Protein AF-A0A9E1MZ82-F1 (afdb_monomer_lite)

Secondary structure (DSSP, 8-state):
----S-SSHHHHHHHHHHHHTSTTTHHHHHHHHHHHHHSSS----HHHHHHHHHHS-HHHHHHHHSHHHHHHHHHHHHHHS-HHHHHHHHHHH-B-TTTSSB---HHHHHHHHHHHHHH-S---TT-----SS--HHHHHHHHHHS-HHHHHHHHHHIIIII--TT--HHHHHHHH--HHHHHHHHHHHTT-HHHHHHHHHHHHTTTTSSS-----HHHHHHHHHHHHHTGGG--GGGHHHHHHHHIIIIISTT-TT--TTSSS-HHHHHHHHH--HHHHHHHHHHHHHSS--HHHHHHHHT-SSS--HHHHHHHHHHHH-

pLDDT: mean 86.67, std 14.45, range [38.31, 98.5]

Foldseek 3Di:
DDDDDDPDPVVLVVVLVVLCVPPVRVLVSVLVVLVVCLVPLPVPCVVVVLCVLVVDDQVSLQVNLDDDSNVVSLVSVVVVFAPLVVQLVCLSRPQDPVVRTSHSQLLSNLLSQQLCQQQNRHDCPPDDDGPPAGNLVSNLVSLQQAALVSPVVSQVNNQVPVADVPDGPVNSCVVGDDDLSSQLVVCSPVRNSLSNLLSQQVVQQVPVDPDPGAGNLVSLVCSLVCQVVCGRNHHVVCLVVSQVSNQVPAQPDVRPQDPPVDDDGSVLSSLVVHDDDLSSQQSVCCSPVSGHDLVSQQVVQCDDDGGVVVSNVVSVVVVVD

Structure (mmCIF, N/CA/C/O backbone):
data_AF-A0A9E1MZ82-F1
#
_entry.id   AF-A0A9E1MZ82-F1
#
loop_
_atom_site.group_PDB
_atom_site.id
_atom_site.type_symbol
_atom_site.label_atom_id
_atom_site.label_alt_id
_atom_site.label_comp_id
_atom_site.label_asym_id
_atom_site.label_entity_id
_atom_site.label_seq_id
_atom_site.pdbx_PDB_ins_code
_atom_site.Cartn_x
_atom_site.Cartn_y
_atom_site.Cartn_z
_atom_site.occupancy
_atom_site.B_iso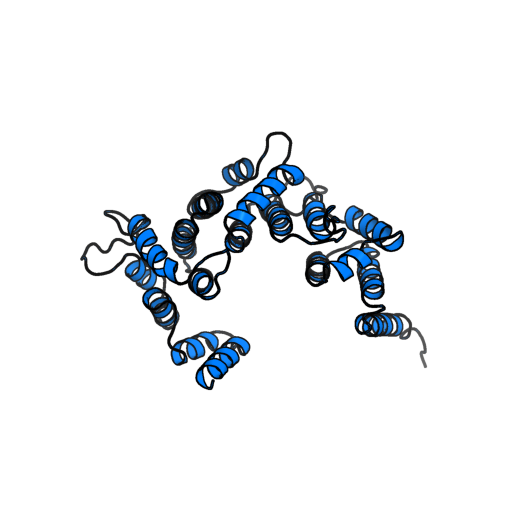_or_equiv
_atom_site.auth_seq_id
_atom_site.auth_comp_id
_atom_site.auth_asym_id
_atom_site.auth_atom_id
_atom_site.pdbx_PDB_model_num
ATOM 1 N N . MET A 1 1 ? 11.663 -22.094 53.436 1.00 40.91 1 MET A N 1
ATOM 2 C CA . MET A 1 1 ? 11.038 -22.702 52.245 1.00 40.91 1 MET A CA 1
ATOM 3 C C . MET A 1 1 ? 9.972 -21.730 51.823 1.00 40.91 1 MET A C 1
ATOM 5 O O . MET A 1 1 ? 8.896 -21.704 52.411 1.00 40.91 1 MET A O 1
ATOM 9 N N . ASP A 1 2 ? 10.396 -20.828 50.950 1.00 39.19 2 ASP A N 1
ATOM 10 C CA . ASP A 1 2 ? 9.654 -19.661 50.506 1.00 39.19 2 ASP A CA 1
ATOM 11 C C . ASP A 1 2 ? 8.451 -20.088 49.674 1.00 39.19 2 ASP A C 1
ATOM 13 O O . ASP A 1 2 ? 8.563 -20.928 48.786 1.00 39.19 2 ASP A O 1
ATOM 17 N N . ASN A 1 3 ? 7.294 -19.530 50.012 1.00 45.50 3 ASN A N 1
ATOM 18 C CA . ASN A 1 3 ? 6.029 -19.766 49.330 1.00 45.50 3 ASN A CA 1
ATOM 19 C C . ASN A 1 3 ? 5.355 -18.411 49.087 1.00 45.50 3 ASN A C 1
ATOM 21 O O . ASN A 1 3 ? 4.272 -18.134 49.600 1.00 45.50 3 ASN A O 1
ATOM 25 N N . TRP A 1 4 ? 6.076 -17.515 48.413 1.00 38.31 4 TRP A N 1
ATOM 26 C CA . TRP A 1 4 ? 5.622 -16.164 48.103 1.00 38.31 4 TRP A CA 1
ATOM 27 C C . TRP A 1 4 ? 5.657 -15.947 46.582 1.00 38.31 4 TRP A C 1
ATOM 29 O O . TRP A 1 4 ? 6.724 -15.893 45.984 1.00 38.31 4 TRP A O 1
ATOM 39 N N . ALA A 1 5 ? 4.453 -15.795 46.017 1.00 41.84 5 ALA A N 1
ATOM 40 C CA . ALA A 1 5 ? 4.130 -15.011 44.819 1.00 41.84 5 ALA A CA 1
ATOM 41 C C . ALA A 1 5 ? 4.527 -15.532 43.416 1.00 41.84 5 ALA A C 1
ATOM 43 O O . ALA A 1 5 ? 5.197 -14.825 42.674 1.00 41.84 5 ALA A O 1
ATOM 44 N N . SER A 1 6 ? 3.987 -16.682 42.985 1.00 44.25 6 SER A N 1
ATOM 45 C CA . SER A 1 6 ? 3.933 -17.048 41.549 1.00 44.25 6 SER A CA 1
ATOM 46 C C . SER A 1 6 ? 2.512 -17.254 40.986 1.00 44.25 6 SER A C 1
ATOM 48 O O . SER A 1 6 ? 2.361 -17.809 39.910 1.00 44.25 6 SER A O 1
ATOM 50 N N . THR A 1 7 ? 1.437 -16.858 41.685 1.00 50.44 7 THR A N 1
ATOM 51 C CA . THR A 1 7 ? 0.078 -17.380 41.385 1.00 50.44 7 THR A CA 1
ATOM 52 C C . THR A 1 7 ? -1.011 -16.377 40.974 1.00 50.44 7 THR A C 1
ATOM 54 O O . THR A 1 7 ? -2.160 -16.794 40.832 1.00 50.44 7 THR A O 1
ATOM 57 N N . SER A 1 8 ? -0.724 -15.091 40.739 1.00 56.03 8 SER A N 1
ATOM 58 C CA . SER A 1 8 ? -1.759 -14.133 40.274 1.00 56.03 8 SER A CA 1
ATOM 59 C C . SER A 1 8 ? -1.641 -13.717 38.808 1.00 56.03 8 SER A C 1
ATOM 61 O O . SER A 1 8 ? -2.660 -13.454 38.182 1.00 56.03 8 SER A O 1
ATOM 63 N N . TRP A 1 9 ? -0.423 -13.664 38.269 1.00 50.69 9 TRP A N 1
ATOM 64 C CA . TRP A 1 9 ? -0.164 -13.215 36.898 1.00 50.69 9 TRP A CA 1
ATOM 65 C C . TRP A 1 9 ? -0.329 -14.366 35.904 1.00 50.69 9 TRP A C 1
ATOM 67 O O . TRP A 1 9 ? -1.223 -14.331 35.067 1.00 50.69 9 TRP A O 1
ATOM 77 N N . GLU A 1 10 ? 0.368 -15.483 36.141 1.00 58.88 10 GLU A N 1
ATOM 78 C CA . GLU A 1 10 ? 0.251 -16.698 35.318 1.00 58.88 10 GLU A CA 1
ATOM 79 C C . GLU A 1 10 ? -1.182 -17.259 35.259 1.00 58.88 10 GLU A C 1
ATOM 81 O O . GLU A 1 10 ? -1.580 -17.869 34.269 1.00 58.88 10 GLU A O 1
ATOM 86 N N . SER A 1 11 ? -1.985 -17.059 36.313 1.00 72.19 11 SER A N 1
ATOM 87 C CA . SER A 1 11 ? -3.374 -17.530 36.353 1.00 72.19 11 SER A CA 1
ATOM 88 C C . SER A 1 11 ? -4.337 -16.627 35.580 1.00 72.19 11 SER A C 1
ATOM 90 O O . SER A 1 11 ? -5.300 -17.142 35.009 1.00 72.19 11 SER A O 1
ATOM 92 N N . ARG A 1 12 ? -4.072 -15.315 35.523 1.00 73.31 12 ARG A N 1
ATOM 93 C CA . ARG A 1 12 ? -4.871 -14.346 34.763 1.00 73.31 12 ARG A CA 1
ATOM 94 C C . ARG A 1 12 ? -4.540 -14.406 33.273 1.00 73.31 12 ARG A C 1
ATOM 96 O O . ARG A 1 12 ? -5.467 -14.528 32.480 1.00 73.31 12 ARG A O 1
ATOM 103 N N . ASP A 1 13 ? -3.262 -14.454 32.904 1.00 74.25 13 ASP A N 1
ATOM 104 C CA . ASP A 1 13 ? -2.832 -14.550 31.500 1.00 74.25 13 ASP A CA 1
ATOM 105 C C . ASP A 1 13 ? -3.304 -15.856 30.856 1.00 74.25 13 ASP A C 1
ATOM 107 O O . ASP A 1 13 ? -3.822 -15.868 29.741 1.00 74.25 13 ASP A O 1
ATOM 111 N N . LEU A 1 14 ? -3.227 -16.969 31.595 1.00 78.00 14 LEU A N 1
ATOM 112 C CA . LEU A 1 14 ? -3.755 -18.252 31.135 1.00 78.00 14 LEU A CA 1
ATOM 113 C C . LEU A 1 14 ? -5.281 -18.225 30.971 1.00 78.00 14 LEU A C 1
ATOM 115 O O . LEU A 1 14 ? -5.820 -18.938 30.123 1.00 78.00 14 LEU A O 1
ATOM 119 N N . GLN A 1 15 ? -5.988 -17.448 31.793 1.00 81.25 15 GLN A N 1
ATOM 120 C CA . GLN A 1 15 ? -7.434 -17.297 31.673 1.00 81.25 15 GLN A CA 1
ATOM 121 C C . GLN A 1 15 ? -7.796 -16.434 30.459 1.00 81.25 15 GLN A C 1
ATOM 123 O O . GLN A 1 15 ? -8.643 -16.857 29.677 1.00 81.25 15 GLN A O 1
ATOM 128 N N . ILE A 1 16 ? -7.089 -15.321 30.238 1.00 79.19 16 ILE A N 1
ATOM 129 C CA . ILE A 1 16 ? -7.221 -14.491 29.032 1.00 79.19 16 ILE A CA 1
ATOM 130 C C . ILE A 1 16 ? -6.946 -15.337 27.787 1.00 79.19 16 ILE A C 1
ATOM 132 O O . ILE A 1 16 ? -7.785 -15.393 26.897 1.00 79.19 16 ILE A O 1
ATOM 136 N N . ALA A 1 17 ? -5.845 -16.092 27.749 1.00 77.56 17 ALA A N 1
ATOM 137 C CA . ALA A 1 17 ? -5.516 -16.964 26.621 1.00 77.56 17 ALA A CA 1
ATOM 138 C C . ALA A 1 17 ? -6.611 -18.009 26.339 1.00 77.56 17 ALA A C 1
ATOM 140 O O . ALA A 1 17 ? -6.944 -18.273 25.184 1.00 77.56 17 ALA A O 1
ATOM 141 N N . LYS A 1 18 ? -7.210 -18.597 27.383 1.00 79.94 18 LYS A N 1
ATOM 142 C CA . LYS A 1 18 ? -8.345 -19.523 27.230 1.00 79.94 18 LYS A CA 1
ATOM 143 C C . LYS A 1 18 ? -9.586 -18.832 26.687 1.00 79.94 18 LYS A C 1
ATOM 145 O O . LYS A 1 18 ? -10.262 -19.407 25.840 1.00 79.94 18 LYS A O 1
ATOM 150 N N . ASP A 1 19 ? -9.885 -17.637 27.176 1.00 86.50 19 ASP A N 1
ATOM 151 C CA . ASP A 1 19 ? -11.067 -16.889 26.765 1.00 86.50 19 ASP A CA 1
ATOM 152 C C . ASP A 1 19 ? -10.895 -16.272 25.361 1.00 86.50 19 ASP A C 1
ATOM 154 O O . ASP A 1 19 ? -11.878 -16.158 24.636 1.00 86.50 19 ASP A O 1
ATOM 158 N N . LEU A 1 20 ? -9.664 -15.996 24.910 1.00 81.69 20 LEU A N 1
ATOM 159 C CA . LEU A 1 20 ? -9.345 -15.627 23.522 1.00 81.69 20 LEU A CA 1
ATOM 160 C C . LEU A 1 20 ? -9.619 -16.763 22.525 1.00 81.69 20 LEU A C 1
ATOM 162 O O . LEU A 1 20 ? -9.991 -16.502 21.382 1.00 81.69 20 LEU A O 1
ATOM 166 N N . MET A 1 21 ? -9.462 -18.019 22.953 1.00 80.19 21 MET A N 1
ATOM 167 C CA . MET A 1 21 ? -9.781 -19.201 22.141 1.00 80.19 21 MET A CA 1
ATOM 168 C C . MET A 1 21 ? -11.279 -19.547 22.132 1.00 80.19 21 MET A C 1
ATOM 170 O O . MET A 1 21 ? -11.695 -20.420 21.371 1.00 80.19 21 MET A O 1
ATOM 174 N N . ASP A 1 22 ? -12.089 -18.903 22.976 1.00 81.38 22 ASP A N 1
ATOM 175 C CA . ASP A 1 22 ? -13.536 -19.101 23.050 1.00 81.38 22 ASP A CA 1
ATOM 176 C C . ASP A 1 22 ? -14.246 -17.973 22.280 1.00 81.38 22 ASP A C 1
ATOM 178 O O . ASP A 1 22 ? -14.282 -16.842 22.765 1.00 81.38 22 ASP A O 1
ATOM 182 N N . PRO A 1 23 ? -14.864 -18.238 21.111 1.00 77.69 23 PRO A N 1
ATOM 183 C CA . PRO A 1 23 ? -15.531 -17.201 20.320 1.00 77.69 23 PRO A CA 1
ATOM 184 C C . PRO A 1 23 ? -16.591 -16.409 21.097 1.00 77.69 23 PRO A C 1
ATOM 186 O O . PRO A 1 23 ? -16.826 -15.242 20.799 1.00 77.69 23 PRO A O 1
ATOM 189 N N . ALA A 1 24 ? -17.218 -17.015 22.113 1.00 79.56 24 ALA A N 1
ATOM 190 C CA . ALA A 1 24 ? -18.230 -16.346 22.928 1.00 79.56 24 ALA A CA 1
ATOM 191 C C . ALA A 1 24 ? -17.636 -15.348 23.934 1.00 79.56 24 ALA A C 1
ATOM 193 O O . ALA A 1 24 ? -18.360 -14.498 24.452 1.00 79.56 24 ALA A O 1
ATOM 194 N N . LYS A 1 25 ? -16.339 -15.459 24.234 1.00 84.06 25 LYS A N 1
ATOM 195 C CA . LYS A 1 25 ? -15.639 -14.620 25.214 1.00 84.06 25 LYS A CA 1
ATOM 196 C C . LYS A 1 25 ? -14.519 -13.790 24.612 1.00 84.06 25 LYS A C 1
ATOM 198 O O . LYS A 1 25 ? -14.090 -12.836 25.254 1.00 84.06 25 LYS A O 1
ATOM 203 N N . ARG A 1 26 ? -14.082 -14.116 23.393 1.00 82.31 26 ARG A N 1
ATOM 204 C CA . ARG A 1 26 ? -12.942 -13.507 22.705 1.00 82.31 26 ARG A CA 1
ATOM 205 C C . ARG A 1 26 ? -12.969 -11.985 22.758 1.00 82.31 26 ARG A C 1
ATOM 207 O O . ARG A 1 26 ? -11.975 -11.383 23.130 1.00 82.31 26 ARG A O 1
ATOM 214 N N . THR A 1 27 ? -14.104 -11.358 22.460 1.00 83.25 27 THR A N 1
ATOM 215 C CA . THR A 1 27 ? -14.231 -9.889 22.458 1.00 83.25 27 THR A CA 1
ATOM 216 C C . THR A 1 27 ? -14.122 -9.270 23.851 1.00 83.25 27 THR A C 1
ATOM 218 O O . THR A 1 27 ? -13.573 -8.183 23.994 1.00 83.25 27 THR A O 1
ATOM 221 N N . THR A 1 28 ? -14.596 -9.961 24.892 1.00 83.69 28 THR A N 1
ATOM 222 C CA . THR A 1 28 ? -14.424 -9.518 26.287 1.00 83.69 28 THR A CA 1
ATOM 223 C C . THR A 1 28 ? -12.989 -9.743 26.755 1.00 83.69 28 THR A C 1
ATOM 225 O O . THR A 1 28 ? -12.409 -8.856 27.361 1.00 83.69 28 THR A O 1
ATOM 228 N N . ALA A 1 29 ? -12.381 -10.878 26.406 1.00 83.19 29 ALA A N 1
ATOM 229 C CA . ALA A 1 29 ? -10.986 -11.168 26.727 1.00 83.19 29 ALA A CA 1
ATOM 230 C C . ALA A 1 29 ? -10.015 -10.197 26.039 1.00 83.19 29 ALA A C 1
ATOM 232 O O . ALA A 1 29 ? -9.055 -9.762 26.663 1.00 83.19 29 ALA A O 1
ATOM 233 N N . LEU A 1 30 ? -10.282 -9.820 24.782 1.00 83.31 30 LEU A N 1
ATOM 234 C CA . LEU A 1 30 ? -9.527 -8.789 24.065 1.00 83.31 30 LEU A CA 1
ATOM 235 C C . LEU A 1 30 ? -9.686 -7.418 24.718 1.00 83.31 30 LEU A C 1
ATOM 237 O O . LEU A 1 30 ? -8.696 -6.716 24.881 1.00 83.31 30 LEU A O 1
ATOM 241 N N . ARG A 1 31 ? -10.904 -7.055 25.138 1.00 83.31 31 ARG A N 1
ATOM 242 C CA . ARG A 1 31 ? -11.142 -5.819 25.893 1.00 83.31 31 ARG A CA 1
ATOM 243 C C . ARG A 1 31 ? -10.340 -5.807 27.192 1.00 83.31 31 ARG A C 1
ATOM 245 O O . ARG A 1 31 ? -9.610 -4.858 27.430 1.00 83.31 31 ARG A O 1
ATOM 252 N N . ASP A 1 32 ? -10.424 -6.870 27.988 1.00 79.50 32 ASP A N 1
ATOM 253 C CA . ASP A 1 32 ? -9.687 -6.988 29.251 1.00 79.50 32 ASP A CA 1
ATOM 254 C C . ASP A 1 32 ? -8.165 -6.957 29.028 1.00 79.50 32 ASP A C 1
ATOM 256 O O . ASP A 1 32 ? -7.425 -6.408 29.845 1.00 79.50 32 ASP A O 1
ATOM 260 N N . TYR A 1 33 ? -7.700 -7.547 27.923 1.00 79.69 33 TYR A N 1
ATOM 261 C CA . TYR A 1 33 ? -6.299 -7.538 27.518 1.00 79.69 33 TYR A CA 1
ATOM 262 C C . TYR A 1 33 ? -5.834 -6.128 27.145 1.00 79.69 33 TYR A C 1
ATOM 264 O O . TYR A 1 33 ? -4.852 -5.660 27.716 1.00 79.69 33 TYR A O 1
ATOM 272 N N . LEU A 1 34 ? -6.557 -5.422 26.271 1.00 77.62 34 LEU A N 1
ATOM 273 C CA . LEU A 1 34 ? -6.249 -4.034 25.917 1.00 77.62 34 LEU A CA 1
ATOM 274 C C . LEU A 1 34 ? -6.317 -3.125 27.153 1.00 77.62 34 LEU A C 1
ATOM 276 O O . LEU A 1 34 ? -5.397 -2.354 27.398 1.00 77.62 34 LEU A O 1
ATOM 280 N N . GLU A 1 35 ? -7.336 -3.282 28.005 1.00 71.62 35 GLU A N 1
ATOM 281 C CA . GLU A 1 35 ? -7.471 -2.518 29.251 1.00 71.62 35 GLU A CA 1
ATOM 282 C C . GLU A 1 35 ? -6.272 -2.701 30.189 1.00 71.62 35 GLU A C 1
ATOM 284 O O . GLU A 1 35 ? -5.792 -1.727 30.773 1.00 71.62 35 GLU A O 1
ATOM 289 N N . MET A 1 36 ? -5.764 -3.931 30.319 1.00 71.06 36 MET A N 1
ATOM 290 C CA . MET A 1 36 ? -4.596 -4.215 31.153 1.00 71.06 36 MET A CA 1
ATOM 291 C C . MET A 1 36 ? -3.371 -3.420 30.692 1.00 71.06 36 MET A C 1
ATOM 293 O O . MET A 1 36 ? -2.667 -2.871 31.536 1.00 71.06 36 MET A O 1
ATOM 297 N N . HIS A 1 37 ? -3.183 -3.290 29.379 1.00 67.00 37 HIS A N 1
ATOM 298 C CA . HIS A 1 37 ? -2.047 -2.581 28.789 1.00 67.00 37 HIS A CA 1
ATOM 299 C C . HIS A 1 37 ? -2.262 -1.055 28.735 1.00 67.00 37 HIS A C 1
ATOM 301 O O . HIS A 1 37 ? -1.292 -0.315 28.814 1.00 67.00 37 HIS A O 1
ATOM 307 N N . THR A 1 38 ? -3.510 -0.562 28.727 1.00 61.41 38 THR A N 1
ATOM 308 C CA . THR A 1 38 ? -3.808 0.887 28.877 1.00 61.41 38 THR A CA 1
ATOM 309 C C . THR A 1 38 ? -3.642 1.403 30.311 1.00 61.41 38 THR A C 1
ATOM 311 O O . THR A 1 38 ? -3.390 2.578 30.536 1.00 61.41 38 THR A O 1
ATOM 314 N N . SER A 1 39 ? -3.774 0.544 31.329 1.00 54.94 39 SER A N 1
ATOM 315 C CA . SER A 1 39 ? -3.746 0.994 32.732 1.00 54.94 39 SER A CA 1
ATOM 316 C C . SER A 1 39 ? -2.345 1.267 33.299 1.00 54.94 39 SER A C 1
ATOM 318 O O . SER A 1 39 ? -2.228 1.832 34.390 1.00 54.94 39 SER A O 1
ATOM 320 N N . GLU A 1 40 ? -1.285 0.889 32.578 1.00 55.28 40 GLU A N 1
ATOM 321 C CA . GLU A 1 40 ? 0.108 1.013 33.019 1.00 55.28 40 GLU A CA 1
ATOM 322 C C . GLU A 1 40 ? 0.838 2.215 32.393 1.00 55.28 40 GLU A C 1
ATOM 324 O O . GLU A 1 40 ? 1.987 2.089 32.018 1.00 55.28 40 GLU A O 1
ATOM 329 N N . ALA A 1 41 ? 0.219 3.400 32.326 1.00 44.34 41 ALA A N 1
ATOM 330 C CA . ALA A 1 41 ? 0.864 4.711 32.084 1.00 44.34 41 ALA A CA 1
ATOM 331 C C . ALA A 1 41 ? 1.798 4.866 30.853 1.00 44.34 41 ALA A C 1
ATOM 333 O O . ALA A 1 41 ? 2.429 5.912 30.713 1.00 44.34 41 ALA A O 1
ATOM 334 N N . TRP A 1 42 ? 1.884 3.860 29.986 1.00 46.75 42 TRP A N 1
ATOM 335 C CA . TRP A 1 42 ? 2.778 3.770 28.839 1.00 46.75 42 TRP A CA 1
ATOM 336 C C . TRP A 1 42 ? 2.119 2.835 27.821 1.00 46.75 42 TRP A C 1
ATOM 338 O O . TRP A 1 42 ? 2.419 1.641 27.779 1.00 46.75 42 TRP A O 1
ATOM 348 N N . PHE A 1 43 ? 1.173 3.342 27.028 1.00 54.34 43 PHE A N 1
ATOM 349 C CA . PHE A 1 43 ? 0.725 2.613 25.842 1.00 54.34 43 PHE A CA 1
ATOM 350 C C . PHE A 1 43 ? 1.836 2.715 24.784 1.00 54.34 43 PHE A C 1
ATOM 352 O O . PHE A 1 43 ? 1.771 3.526 23.876 1.00 54.34 43 PHE A O 1
ATOM 359 N N . GLU A 1 44 ? 2.925 1.963 24.972 1.00 56.16 44 GLU A N 1
ATOM 360 C CA . GLU A 1 44 ? 4.116 2.005 24.102 1.00 56.16 44 GLU A CA 1
ATOM 361 C C . GLU A 1 44 ? 3.940 1.215 22.791 1.00 56.16 44 GLU A C 1
ATOM 363 O O . GLU A 1 44 ? 4.827 1.254 21.943 1.00 56.16 44 GLU A O 1
ATOM 368 N N . ASP A 1 45 ? 2.828 0.489 22.621 1.00 67.00 45 ASP A N 1
ATOM 369 C CA . ASP A 1 45 ? 2.603 -0.418 21.486 1.00 67.00 45 ASP A CA 1
ATOM 370 C C . ASP A 1 45 ? 1.231 -0.173 20.832 1.00 67.00 45 ASP A C 1
ATOM 372 O O . ASP A 1 45 ? 0.268 -0.930 20.984 1.00 67.00 45 ASP A O 1
ATOM 376 N N . GLU A 1 46 ? 1.134 0.950 20.125 1.00 77.25 46 GLU A N 1
ATOM 377 C CA . GLU A 1 46 ? -0.019 1.313 19.295 1.00 77.25 46 GLU A CA 1
ATOM 378 C C . GLU A 1 46 ? -0.229 0.343 18.129 1.00 77.25 46 GLU A C 1
ATOM 380 O O . GLU A 1 46 ? -1.370 0.078 17.744 1.00 77.25 46 GLU A O 1
ATOM 385 N N . ASP A 1 47 ? 0.844 -0.265 17.627 1.00 79.88 47 ASP A N 1
ATOM 386 C CA . ASP A 1 47 ? 0.778 -1.276 16.574 1.00 79.88 47 ASP A CA 1
ATOM 387 C C . ASP A 1 47 ? -0.066 -2.476 17.018 1.00 79.88 47 ASP A C 1
ATOM 389 O O . ASP A 1 47 ? -0.956 -2.914 16.285 1.00 79.88 47 ASP A O 1
ATOM 393 N N . LEU A 1 48 ? 0.102 -2.946 18.260 1.00 81.38 48 LEU A N 1
ATOM 394 C CA . LEU A 1 48 ? -0.737 -4.003 18.827 1.00 81.38 48 LEU A CA 1
ATOM 395 C C . LEU A 1 48 ? -2.225 -3.622 18.861 1.00 81.38 48 LEU A C 1
ATOM 397 O O . LEU A 1 48 ? -3.086 -4.475 18.600 1.00 81.38 48 LEU A O 1
ATOM 401 N N . LEU A 1 49 ? -2.555 -2.363 19.168 1.00 86.31 49 LEU A N 1
ATOM 402 C CA . LEU A 1 49 ? -3.935 -1.873 19.120 1.00 86.31 49 LEU A CA 1
ATOM 403 C C . LEU A 1 49 ? -4.466 -1.911 17.687 1.00 86.31 49 LEU A C 1
ATOM 405 O O . LEU A 1 49 ? -5.531 -2.488 17.443 1.00 86.31 49 LEU A O 1
ATOM 409 N N . TRP A 1 50 ? -3.729 -1.332 16.740 1.00 88.88 50 TRP A N 1
ATOM 410 C CA . TRP A 1 50 ? -4.131 -1.261 15.339 1.00 88.88 50 TRP A CA 1
ATOM 411 C C . TRP A 1 50 ? -4.295 -2.643 14.721 1.00 88.88 50 TRP A C 1
ATOM 413 O O . TRP A 1 50 ? -5.298 -2.888 14.046 1.00 88.88 50 TRP A O 1
ATOM 423 N N . ASP A 1 51 ? -3.368 -3.559 14.975 1.00 87.25 51 ASP A N 1
ATOM 424 C CA . ASP A 1 51 ? -3.414 -4.932 14.479 1.00 87.25 51 ASP A CA 1
ATOM 425 C C . ASP A 1 51 ? -4.576 -5.707 15.094 1.00 87.25 51 ASP A C 1
ATOM 427 O O . ASP A 1 51 ? -5.324 -6.396 14.388 1.00 87.25 51 ASP A O 1
ATOM 431 N N . THR A 1 52 ? -4.805 -5.539 16.399 1.00 88.12 52 THR A N 1
ATOM 432 C CA . THR A 1 52 ? -5.947 -6.159 17.073 1.00 88.12 52 THR A CA 1
ATOM 433 C C . THR A 1 52 ? -7.249 -5.686 16.439 1.00 88.12 52 THR A C 1
ATOM 435 O O . THR A 1 52 ? -8.048 -6.513 16.003 1.00 88.12 52 THR A O 1
ATOM 438 N N . LEU A 1 53 ? -7.454 -4.374 16.313 1.00 91.31 53 LEU A N 1
ATOM 439 C CA . LEU A 1 53 ? -8.674 -3.808 15.740 1.00 91.31 53 LEU A CA 1
ATOM 440 C C . LEU A 1 53 ? -8.866 -4.200 14.267 1.00 91.31 53 LEU A C 1
ATOM 442 O O . LEU A 1 53 ? -9.979 -4.566 13.877 1.00 91.31 53 LEU A O 1
ATOM 446 N N . GLN A 1 54 ? -7.814 -4.160 13.446 1.00 91.56 54 GLN A N 1
ATOM 447 C CA . GLN A 1 54 ? -7.882 -4.513 12.022 1.00 91.56 54 GLN A CA 1
ATOM 448 C C . GLN A 1 54 ? -8.134 -6.009 11.798 1.00 91.56 54 GLN A C 1
ATOM 450 O O . GLN A 1 54 ? -8.832 -6.362 10.850 1.00 91.56 54 GLN A O 1
ATOM 455 N N . SER A 1 55 ? -7.632 -6.883 12.678 1.00 89.75 55 SER A N 1
ATOM 456 C CA . SER A 1 55 ? -7.813 -8.339 12.557 1.00 89.75 55 SER A CA 1
ATOM 457 C C . SER A 1 55 ? -9.225 -8.834 12.897 1.00 89.75 55 SER A C 1
ATOM 459 O O . SER A 1 55 ? -9.585 -9.963 12.549 1.00 89.75 55 SER A O 1
ATOM 461 N N . LEU A 1 56 ? -10.032 -8.020 13.584 1.00 91.50 56 LEU A N 1
ATOM 462 C CA . LEU A 1 56 ? -11.403 -8.372 13.949 1.00 91.50 56 LEU A CA 1
ATOM 463 C C . LEU A 1 56 ? -12.359 -8.226 12.767 1.00 91.50 56 LEU A C 1
ATOM 465 O O . LEU A 1 56 ? -12.278 -7.276 11.986 1.00 91.50 56 LEU A O 1
ATOM 469 N N . SER A 1 57 ? -13.331 -9.137 12.693 1.00 93.50 57 SER A N 1
ATOM 470 C CA . SER A 1 57 ? -14.499 -8.944 11.829 1.00 93.50 57 SER A CA 1
ATOM 471 C C . SER A 1 57 ? -15.282 -7.684 12.236 1.00 93.50 57 SER A C 1
ATOM 473 O O . SER A 1 57 ? -15.221 -7.283 13.405 1.00 93.50 57 SER A O 1
ATOM 475 N N . PRO A 1 58 ? -16.058 -7.066 11.323 1.00 95.75 58 PRO A N 1
ATOM 476 C CA . PRO A 1 58 ? -16.906 -5.926 11.669 1.00 95.75 58 PRO A CA 1
ATOM 477 C C . PRO A 1 58 ? -17.819 -6.205 12.868 1.00 95.75 58 PRO A C 1
ATOM 479 O O . PRO A 1 58 ? -17.980 -5.348 13.734 1.00 95.75 58 PRO A O 1
ATOM 482 N N . GLU A 1 59 ? -18.371 -7.414 12.985 1.00 94.06 59 GLU A N 1
ATOM 483 C CA . GLU A 1 59 ? -19.230 -7.819 14.099 1.00 94.06 59 GLU A CA 1
ATOM 484 C C . GLU A 1 59 ? -18.465 -7.911 15.422 1.00 94.06 59 GLU A C 1
ATOM 486 O O . GLU A 1 59 ? -18.920 -7.377 16.436 1.00 94.06 59 GLU A O 1
ATOM 491 N N . GLU A 1 60 ? -17.300 -8.565 15.427 1.00 92.88 60 GLU A N 1
ATOM 492 C CA . GLU A 1 60 ? -16.466 -8.674 16.628 1.00 92.88 60 GLU A CA 1
ATOM 493 C C . GLU A 1 60 ? -15.971 -7.301 17.081 1.00 92.88 60 GLU A C 1
ATOM 495 O O . GLU A 1 60 ? -16.039 -6.987 18.272 1.00 92.88 60 GLU A O 1
ATOM 500 N N . ARG A 1 61 ? -15.534 -6.462 16.135 1.00 94.75 61 ARG A N 1
ATOM 501 C CA . ARG A 1 61 ? -15.094 -5.095 16.409 1.00 94.75 61 ARG A CA 1
ATOM 502 C C . ARG A 1 61 ? -16.226 -4.264 16.996 1.00 94.75 61 ARG A C 1
ATOM 504 O O . ARG A 1 61 ? -16.046 -3.664 18.052 1.00 94.75 61 ARG A O 1
ATOM 511 N N . THR A 1 62 ? -17.410 -4.309 16.381 1.00 95.50 62 THR A N 1
ATOM 512 C CA . THR A 1 62 ? -18.618 -3.625 16.874 1.00 95.50 62 THR A CA 1
ATOM 513 C C . THR A 1 62 ? -18.961 -4.071 18.291 1.00 95.50 62 THR A C 1
ATOM 515 O O . THR A 1 62 ? -19.176 -3.238 19.170 1.00 95.50 62 THR A O 1
ATOM 518 N N . ALA A 1 63 ? -18.975 -5.380 18.553 1.00 92.69 63 ALA A N 1
ATOM 519 C CA . ALA A 1 63 ? -19.263 -5.921 19.879 1.00 92.69 63 ALA A CA 1
ATOM 520 C C . ALA A 1 63 ? -18.222 -5.490 20.925 1.00 92.69 63 ALA A C 1
ATOM 522 O O . ALA A 1 63 ? -18.568 -5.215 22.076 1.00 92.69 63 ALA A O 1
ATOM 523 N N . MET A 1 64 ? -16.952 -5.409 20.529 1.00 89.62 64 MET A N 1
ATOM 524 C CA . MET A 1 64 ? -15.856 -5.012 21.405 1.00 89.62 64 MET A CA 1
ATOM 525 C C . MET A 1 64 ? -15.918 -3.525 21.786 1.00 89.62 64 MET A C 1
ATOM 527 O O . MET A 1 64 ? -15.620 -3.206 22.938 1.00 89.62 64 MET A O 1
ATOM 531 N N . ILE A 1 65 ? -16.377 -2.638 20.902 1.00 91.75 65 ILE A N 1
ATOM 532 C CA . ILE A 1 65 ? -16.492 -1.197 21.195 1.00 91.75 65 ILE A CA 1
ATOM 533 C C . ILE A 1 65 ? -17.855 -0.766 21.753 1.00 91.75 65 ILE A C 1
ATOM 535 O O . ILE A 1 65 ? -17.976 0.321 22.307 1.00 91.75 65 ILE A O 1
ATOM 539 N N . SER A 1 66 ? -18.885 -1.603 21.622 1.00 91.19 66 SER A N 1
ATOM 540 C CA . SER A 1 66 ? -20.250 -1.239 22.008 1.00 91.19 66 SER A CA 1
ATOM 541 C C . SER A 1 66 ? -20.531 -1.407 23.503 1.00 91.19 66 SER A C 1
ATOM 543 O O . SER A 1 66 ? -20.004 -2.298 24.184 1.00 91.19 66 SER A O 1
ATOM 545 N N . GLY A 1 67 ? -21.475 -0.598 23.988 1.00 90.12 67 GLY A N 1
ATOM 546 C CA . GLY A 1 67 ? -21.995 -0.642 25.350 1.00 90.12 67 GLY A CA 1
ATOM 547 C C . GLY A 1 67 ? -21.029 -0.066 26.391 1.00 90.12 67 GLY A C 1
ATOM 548 O O . GLY A 1 67 ? -19.896 0.281 26.067 1.00 90.12 67 GLY A O 1
ATOM 549 N N . PRO A 1 68 ? -21.434 -0.016 27.675 1.00 88.69 68 PRO A N 1
ATOM 550 C CA . PRO A 1 68 ? -20.717 0.763 28.688 1.00 88.69 68 PRO A CA 1
ATOM 551 C C . PRO A 1 68 ? -19.246 0.371 28.878 1.00 88.69 68 PRO A C 1
ATOM 553 O O . PRO A 1 68 ? -18.416 1.219 29.180 1.00 88.69 68 PRO A O 1
ATOM 556 N N . GLY A 1 69 ? -18.918 -0.915 28.715 1.00 84.94 69 GLY A N 1
ATOM 557 C CA . GLY A 1 69 ? -17.538 -1.393 28.816 1.00 84.94 69 GLY A CA 1
ATOM 558 C C . GLY A 1 69 ? -16.677 -0.998 27.615 1.00 84.94 69 GLY A C 1
ATOM 559 O O . GLY A 1 69 ? -15.547 -0.567 27.802 1.00 84.94 69 GLY A O 1
ATOM 560 N N . GLY A 1 70 ? -17.212 -1.106 26.394 1.00 87.75 70 GLY A N 1
ATOM 561 C CA . GLY A 1 70 ? -16.495 -0.704 25.181 1.00 87.75 70 GLY A CA 1
ATOM 562 C C . GLY A 1 70 ? -16.314 0.812 25.100 1.00 87.75 70 GLY A C 1
ATOM 563 O O . GLY A 1 70 ? -15.215 1.279 24.825 1.00 87.75 70 GLY A O 1
ATOM 564 N N . GLU A 1 71 ? -17.348 1.576 25.461 1.00 90.31 71 GLU A N 1
ATOM 565 C CA . GLU A 1 71 ? -17.291 3.040 25.556 1.00 90.31 71 GLU A CA 1
ATOM 566 C C . GLU A 1 71 ? -16.249 3.504 26.584 1.00 90.31 71 GLU A C 1
ATOM 568 O O . GLU A 1 71 ? -15.466 4.410 26.307 1.00 90.31 71 GLU A O 1
ATOM 573 N N . ALA A 1 72 ? -16.191 2.858 27.756 1.00 87.25 72 ALA A N 1
ATOM 574 C CA . ALA A 1 72 ? -15.189 3.169 28.774 1.00 87.25 72 ALA A CA 1
ATOM 575 C C . ALA A 1 72 ? -13.762 2.795 28.338 1.00 87.25 72 ALA A C 1
ATOM 577 O O . ALA A 1 72 ? -12.827 3.530 28.653 1.00 87.25 72 ALA A O 1
ATOM 578 N N . MET A 1 73 ? -13.589 1.677 27.623 1.00 87.69 73 MET A N 1
ATOM 579 C CA . MET A 1 73 ? -12.301 1.289 27.040 1.00 87.69 73 MET A CA 1
ATOM 580 C C . MET A 1 73 ? -11.843 2.320 26.002 1.00 87.69 73 MET A C 1
ATOM 582 O O . MET A 1 73 ? -10.732 2.826 26.112 1.00 87.69 73 MET A O 1
ATOM 586 N N . LEU A 1 74 ? -12.700 2.677 25.038 1.00 89.38 74 LEU A N 1
ATOM 587 C CA . LEU A 1 74 ? -12.372 3.680 24.019 1.00 89.38 74 LEU A CA 1
ATOM 588 C C . LEU A 1 74 ? -12.078 5.050 24.630 1.00 89.38 74 LEU A C 1
ATOM 590 O O . LEU A 1 74 ? -11.182 5.736 24.155 1.00 89.38 74 LEU A O 1
ATOM 594 N N . GLY A 1 75 ? -12.807 5.442 25.679 1.00 89.69 75 GLY A N 1
ATOM 595 C CA . GLY A 1 75 ? -12.544 6.682 26.405 1.00 89.69 75 GLY A CA 1
ATOM 596 C C . GLY A 1 75 ? -11.122 6.738 26.964 1.00 89.69 75 GLY A C 1
ATOM 597 O O . GLY A 1 75 ? -10.447 7.736 26.760 1.00 89.69 75 GLY A O 1
ATOM 598 N N . ARG A 1 76 ? -10.650 5.650 27.588 1.00 85.69 76 ARG A N 1
ATOM 599 C CA . ARG A 1 76 ? -9.271 5.555 28.099 1.00 85.69 76 ARG A CA 1
ATOM 600 C C . ARG A 1 76 ? -8.235 5.557 26.983 1.00 85.69 76 ARG A C 1
ATOM 602 O O . ARG A 1 76 ? -7.302 6.337 27.046 1.00 85.69 76 ARG A O 1
ATOM 609 N N . ILE A 1 77 ? -8.438 4.749 25.940 1.00 86.56 77 ILE A N 1
ATOM 610 C CA . ILE A 1 77 ? -7.523 4.719 24.788 1.00 86.56 77 ILE A CA 1
ATOM 611 C C . ILE A 1 77 ? -7.367 6.133 24.204 1.00 86.56 77 ILE A C 1
ATOM 613 O O . ILE A 1 77 ? -6.256 6.584 23.978 1.00 86.56 77 ILE A O 1
ATOM 617 N N . ARG A 1 78 ? -8.462 6.882 24.031 1.00 88.81 78 ARG A N 1
ATOM 618 C CA . ARG A 1 78 ? -8.409 8.269 23.530 1.00 88.81 78 ARG A CA 1
ATOM 619 C C . ARG A 1 78 ? -7.699 9.254 24.456 1.00 88.81 78 ARG A C 1
ATOM 621 O O . ARG A 1 78 ? -7.272 10.293 23.973 1.00 88.81 78 ARG A O 1
ATOM 628 N N . GLU A 1 79 ? -7.654 8.995 25.762 1.00 86.19 79 GLU A N 1
ATOM 629 C CA . GLU A 1 79 ? -6.914 9.841 26.708 1.00 86.19 79 GLU A CA 1
ATOM 630 C C . GLU A 1 79 ? -5.396 9.673 26.548 1.00 86.19 79 GLU A C 1
ATOM 632 O O . GLU A 1 79 ? -4.665 10.617 26.849 1.00 86.19 79 GLU A O 1
ATOM 637 N N . ASP A 1 80 ? -4.954 8.517 26.042 1.00 81.62 80 ASP A N 1
ATOM 638 C CA . ASP A 1 80 ? -3.541 8.169 25.871 1.00 81.62 80 ASP A CA 1
ATOM 639 C C . ASP A 1 80 ? -3.021 8.404 24.438 1.00 81.62 80 ASP A C 1
ATOM 641 O O . ASP A 1 80 ? -1.816 8.550 24.257 1.00 81.62 80 ASP A O 1
ATOM 645 N N . LEU A 1 81 ? -3.903 8.468 23.432 1.00 84.44 81 LEU A N 1
ATOM 646 C CA . LEU A 1 81 ? -3.532 8.694 22.029 1.00 84.44 81 LEU A CA 1
ATOM 647 C C . LEU A 1 81 ? -3.336 10.178 21.680 1.00 84.44 81 LEU A C 1
ATOM 649 O O . LEU A 1 81 ? -4.091 11.059 22.107 1.00 84.44 81 LEU A O 1
ATOM 653 N N . GLY A 1 82 ? -2.376 10.438 20.795 1.00 84.25 82 GLY A N 1
ATOM 654 C CA . GLY A 1 82 ? -2.191 11.710 20.114 1.00 84.25 82 GLY A CA 1
ATOM 655 C C . GLY A 1 82 ? -3.354 12.055 19.177 1.00 84.25 82 GLY A C 1
ATOM 656 O O . GLY A 1 82 ? -4.151 11.214 18.755 1.00 84.25 82 GLY A O 1
ATOM 657 N N . ALA A 1 83 ? -3.469 13.338 18.822 1.00 85.94 83 ALA A N 1
ATOM 658 C CA . ALA A 1 83 ? -4.619 13.827 18.057 1.00 85.94 83 ALA A CA 1
ATOM 659 C C . ALA A 1 83 ? -4.784 13.139 16.687 1.00 85.94 83 ALA A C 1
ATOM 661 O O . ALA A 1 83 ? -5.912 12.943 16.243 1.00 85.94 83 ALA A O 1
ATOM 662 N N . ASN A 1 84 ? -3.684 12.761 16.028 1.00 88.12 84 ASN A N 1
ATOM 663 C CA . ASN A 1 84 ? -3.738 12.119 14.713 1.00 88.12 84 ASN A CA 1
ATOM 664 C C . ASN A 1 84 ? -3.992 10.605 14.823 1.00 88.12 84 ASN A C 1
ATOM 666 O O . ASN A 1 84 ? -4.616 10.025 13.939 1.00 88.12 84 ASN A O 1
ATOM 670 N N . GLU A 1 85 ? -3.567 9.964 15.913 1.00 90.12 85 GLU A N 1
ATOM 671 C CA . GLU A 1 85 ? -3.875 8.555 16.203 1.00 90.12 85 GLU A CA 1
ATOM 672 C C . GLU A 1 85 ? -5.348 8.344 16.545 1.00 90.12 85 GLU A C 1
ATOM 674 O O . GLU A 1 85 ? -5.930 7.309 16.215 1.00 90.12 85 GLU A O 1
ATOM 679 N N . ILE A 1 86 ? -5.989 9.344 17.156 1.00 92.06 86 ILE A N 1
ATOM 680 C CA . ILE A 1 86 ? -7.436 9.323 17.376 1.00 92.06 86 ILE A CA 1
ATOM 681 C C . ILE A 1 86 ? -8.186 9.170 16.044 1.00 92.06 86 ILE A C 1
ATOM 683 O O . ILE A 1 86 ? -9.168 8.433 15.996 1.00 92.06 86 ILE A O 1
ATOM 687 N N . GLU A 1 87 ? -7.704 9.765 14.949 1.00 94.38 87 GLU A N 1
ATOM 688 C CA . GLU A 1 87 ? -8.311 9.586 13.621 1.00 94.38 87 GLU A CA 1
ATOM 689 C C . GLU A 1 87 ? -8.196 8.139 13.115 1.00 94.38 87 GLU A C 1
ATOM 691 O O . GLU A 1 87 ? -9.110 7.635 12.460 1.00 94.38 87 GLU A O 1
ATOM 696 N N . MET A 1 88 ? -7.103 7.440 13.442 1.00 94.38 88 MET A N 1
ATOM 697 C CA . MET A 1 88 ? -6.934 6.014 13.139 1.00 94.38 88 MET A CA 1
ATOM 698 C C . MET A 1 88 ? -7.880 5.158 13.985 1.00 94.38 88 MET A C 1
ATOM 700 O O . MET A 1 88 ? -8.560 4.273 13.457 1.00 94.38 88 MET A O 1
ATOM 704 N N . LEU A 1 89 ? -7.999 5.457 15.282 1.00 94.69 89 LEU A N 1
ATOM 705 C CA . LEU A 1 89 ? -8.977 4.809 16.152 1.00 94.69 89 LEU A CA 1
ATOM 706 C C . LEU A 1 89 ? -10.407 5.017 15.633 1.00 94.69 89 LEU A C 1
ATOM 708 O O . LEU A 1 89 ? -11.194 4.069 15.605 1.00 94.69 89 LEU A O 1
ATOM 712 N N . ASP A 1 90 ? -10.742 6.224 15.184 1.00 95.38 90 ASP A N 1
ATOM 713 C CA . ASP A 1 90 ? -12.052 6.577 14.635 1.00 95.38 90 ASP A CA 1
ATOM 714 C C . ASP A 1 90 ? -12.338 5.839 13.334 1.00 95.38 90 ASP A C 1
ATOM 716 O O . ASP A 1 90 ? -13.394 5.216 13.207 1.00 95.38 90 ASP A O 1
ATOM 720 N N . ALA A 1 91 ? -11.380 5.816 12.406 1.00 96.19 91 ALA A N 1
ATOM 721 C CA . ALA A 1 91 ? -11.498 5.063 11.163 1.00 96.19 91 ALA A CA 1
ATOM 722 C C . ALA A 1 91 ? -11.752 3.568 11.418 1.00 96.19 91 ALA A C 1
ATOM 724 O O . ALA A 1 91 ? -12.479 2.918 10.668 1.00 96.19 91 ALA A O 1
ATOM 725 N N . LEU A 1 92 ? -11.186 3.009 12.492 1.00 96.19 92 LEU A N 1
ATOM 726 C CA . LEU A 1 92 ? -11.384 1.610 12.866 1.00 96.19 92 LEU A CA 1
ATOM 727 C C . LEU A 1 92 ? -12.707 1.371 13.601 1.00 96.19 92 LEU A C 1
ATOM 729 O O . LEU A 1 92 ? -13.320 0.318 13.420 1.00 96.19 92 LEU A O 1
ATOM 733 N N . THR A 1 93 ? -13.146 2.305 14.443 1.00 95.38 93 THR A N 1
ATOM 734 C CA . THR A 1 93 ? -14.197 2.053 15.442 1.00 95.38 93 THR A CA 1
ATOM 735 C C . THR A 1 93 ? -15.514 2.778 15.183 1.00 95.38 93 THR A C 1
ATOM 737 O O . THR A 1 93 ? -16.523 2.414 15.782 1.00 95.38 93 THR A O 1
ATOM 740 N N . ASN A 1 94 ? -15.579 3.740 14.266 1.00 94.06 94 ASN A N 1
ATOM 741 C CA . ASN A 1 94 ? -16.843 4.398 13.957 1.00 94.06 94 ASN A CA 1
ATOM 742 C C . ASN A 1 94 ? -17.863 3.412 13.374 1.00 94.06 94 ASN A C 1
ATOM 744 O O . ASN A 1 94 ? -17.584 2.653 12.443 1.00 94.06 94 ASN A O 1
ATOM 748 N N . ILE A 1 95 ? -19.067 3.433 13.949 1.00 94.44 95 ILE A N 1
ATOM 749 C CA . ILE A 1 95 ? -20.185 2.609 13.498 1.00 94.44 95 ILE A CA 1
ATOM 750 C C . ILE A 1 95 ? -20.786 3.270 12.263 1.00 94.44 95 ILE A C 1
ATOM 752 O O . ILE A 1 95 ? -21.339 4.367 12.332 1.00 94.44 95 ILE A O 1
ATOM 756 N N . ASP A 1 96 ? -20.688 2.579 11.136 1.00 93.50 96 ASP A N 1
ATOM 757 C CA . ASP A 1 96 ? -21.297 2.999 9.885 1.00 93.50 96 ASP A CA 1
ATOM 758 C C . ASP A 1 96 ? -22.829 2.984 10.014 1.00 93.50 96 ASP A C 1
ATOM 760 O O . ASP A 1 96 ? -23.421 1.983 10.419 1.00 93.50 96 ASP A O 1
ATOM 764 N N . GLU A 1 97 ? -23.479 4.103 9.683 1.00 92.25 97 GLU A N 1
ATOM 765 C CA . GLU A 1 97 ? -24.921 4.286 9.906 1.00 92.25 97 GLU A CA 1
ATOM 766 C C . GLU A 1 97 ? -25.791 3.311 9.097 1.00 92.25 97 GLU A C 1
ATOM 768 O O . GLU A 1 97 ? -26.882 2.947 9.537 1.00 92.25 97 GLU A O 1
ATOM 773 N N . GLU A 1 98 ? -25.329 2.895 7.914 1.00 93.19 98 GLU A N 1
ATOM 774 C CA . GLU A 1 98 ? -26.087 2.022 7.016 1.00 93.19 98 GLU A CA 1
ATOM 775 C C . GLU A 1 98 ? -26.055 0.566 7.492 1.00 93.19 98 GLU A C 1
ATOM 777 O O . GLU A 1 98 ? -27.090 -0.101 7.550 1.00 93.19 98 GLU A O 1
ATOM 782 N N . SER A 1 99 ? -24.869 0.075 7.848 1.00 94.88 99 SER A N 1
ATOM 783 C CA . SER A 1 99 ? -24.667 -1.306 8.293 1.00 94.88 99 SER A CA 1
ATOM 784 C C . SER A 1 99 ? -24.899 -1.509 9.792 1.00 94.88 99 SER A C 1
ATOM 786 O O . SER A 1 99 ? -25.214 -2.621 10.216 1.00 94.88 99 SER A O 1
ATOM 788 N N . GLY A 1 100 ? -24.754 -0.457 10.602 1.00 96.31 100 GLY A N 1
ATOM 789 C CA . GLY A 1 100 ? -24.731 -0.551 12.060 1.00 96.31 100 GLY A CA 1
ATOM 790 C C . GLY A 1 100 ? -23.483 -1.255 12.600 1.00 96.31 100 GLY A C 1
ATOM 791 O O . GLY A 1 100 ? -23.514 -1.743 13.731 1.00 96.31 100 GLY A O 1
ATOM 792 N N . LEU A 1 101 ? -22.407 -1.331 11.806 1.00 96.94 101 LEU A N 1
ATOM 793 C CA . LEU A 1 101 ? -21.169 -2.035 12.143 1.00 96.94 101 LEU A CA 1
ATOM 794 C C . LEU A 1 101 ? -19.944 -1.113 12.064 1.00 96.94 101 LEU A C 1
ATOM 796 O O . LEU A 1 101 ? -19.872 -0.205 11.239 1.00 96.94 101 LEU A O 1
ATOM 800 N N . ALA A 1 102 ? -18.944 -1.381 12.900 1.00 96.31 102 ALA A N 1
ATOM 801 C CA . ALA A 1 102 ? -17.615 -0.786 12.828 1.00 96.31 102 ALA A CA 1
ATOM 802 C C . ALA A 1 102 ? -16.822 -1.414 11.676 1.00 96.31 102 ALA A C 1
ATOM 804 O O . ALA A 1 102 ? -16.144 -2.431 11.845 1.00 96.31 102 ALA A O 1
ATOM 805 N N . MET A 1 103 ? -16.947 -0.834 10.482 1.00 94.50 103 MET A N 1
ATOM 806 C CA . MET A 1 103 ? -16.486 -1.462 9.241 1.00 94.50 103 MET A CA 1
ATOM 807 C C . MET A 1 103 ? -14.967 -1.408 9.036 1.00 94.50 103 MET A C 1
ATOM 809 O O . MET A 1 103 ? -14.442 -2.293 8.366 1.00 94.50 103 MET A O 1
ATOM 813 N N . ALA A 1 104 ? -14.256 -0.437 9.624 1.00 94.69 104 ALA A N 1
ATOM 814 C CA . ALA A 1 104 ? -12.870 -0.106 9.261 1.00 94.69 104 ALA A CA 1
ATOM 815 C C . ALA A 1 104 ? -12.687 -0.031 7.746 1.00 94.69 104 ALA A C 1
ATOM 817 O O . ALA A 1 104 ? -11.999 -0.853 7.133 1.00 94.69 104 ALA A O 1
ATOM 818 N N . LYS A 1 105 ? -13.379 0.923 7.121 1.00 95.81 105 LYS A N 1
ATOM 819 C CA . LYS A 1 105 ? -13.321 1.074 5.669 1.00 95.81 105 LYS A CA 1
ATOM 820 C C . LYS A 1 105 ? -11.879 1.361 5.267 1.00 95.81 105 LYS A C 1
ATOM 822 O O . LYS A 1 105 ? -11.230 2.243 5.828 1.00 95.81 105 LYS A O 1
ATOM 827 N N . LYS A 1 106 ? -11.387 0.602 4.289 1.00 95.62 106 LYS A N 1
ATOM 828 C CA . LYS A 1 106 ? -9.986 0.626 3.860 1.00 95.62 106 LYS A CA 1
ATOM 829 C C . LYS A 1 106 ? -9.525 2.042 3.509 1.00 95.62 106 LYS A C 1
ATOM 831 O O . LYS A 1 106 ? -8.426 2.437 3.874 1.00 95.62 106 LYS A O 1
ATOM 836 N N . GLU A 1 107 ? -10.379 2.804 2.835 1.00 97.62 107 GLU A N 1
ATOM 837 C CA . GLU A 1 107 ? -10.134 4.193 2.454 1.00 97.62 107 GLU A CA 1
ATOM 838 C C . GLU A 1 107 ? -9.996 5.159 3.649 1.00 97.62 107 GLU A C 1
ATOM 840 O O . GLU A 1 107 ? -9.195 6.088 3.586 1.00 97.62 107 GLU A O 1
ATOM 845 N N . GLU A 1 108 ? -10.737 4.940 4.738 1.00 97.31 108 GLU A N 1
ATOM 846 C CA . GLU A 1 108 ? -10.712 5.788 5.940 1.00 97.31 108 GLU A CA 1
ATOM 847 C C . GLU A 1 108 ? -9.464 5.475 6.775 1.00 97.31 108 GLU A C 1
ATOM 849 O O . GLU A 1 108 ? -8.738 6.378 7.183 1.00 97.31 108 GLU A O 1
ATOM 854 N N . VAL A 1 109 ? -9.150 4.183 6.925 1.00 97.06 109 VAL A N 1
ATOM 855 C CA . VAL A 1 109 ? -7.926 3.706 7.588 1.00 97.06 109 VAL A CA 1
ATOM 856 C C . VAL A 1 109 ? -6.679 4.202 6.855 1.00 97.06 109 VAL A C 1
ATOM 858 O O . VAL A 1 109 ? -5.756 4.719 7.479 1.00 97.06 109 VAL A O 1
ATOM 861 N N . ALA A 1 110 ? -6.657 4.097 5.524 1.00 97.62 110 ALA A N 1
ATOM 862 C CA . ALA A 1 110 ? -5.555 4.608 4.716 1.00 97.62 110 ALA A CA 1
ATOM 863 C C . ALA A 1 110 ? -5.384 6.126 4.883 1.00 97.62 110 ALA A C 1
ATOM 865 O O . ALA A 1 110 ? -4.260 6.606 4.998 1.00 97.62 110 ALA A O 1
ATOM 866 N N . ALA A 1 111 ? -6.481 6.890 4.935 1.00 97.69 111 ALA A N 1
ATOM 867 C CA . ALA A 1 111 ? -6.429 8.332 5.167 1.00 97.69 111 ALA A CA 1
ATOM 868 C C . ALA A 1 111 ? -5.822 8.688 6.533 1.00 97.69 111 ALA A C 1
ATOM 870 O O . ALA A 1 111 ? -4.963 9.569 6.597 1.00 97.69 111 ALA A O 1
ATOM 871 N N . ALA A 1 112 ? -6.200 7.973 7.594 1.00 95.69 112 ALA A N 1
ATOM 872 C CA . ALA A 1 112 ? -5.622 8.168 8.919 1.00 95.69 112 ALA A CA 1
ATOM 873 C C . ALA A 1 112 ? -4.127 7.798 8.966 1.00 95.69 112 ALA A C 1
ATOM 875 O O . ALA A 1 112 ? -3.319 8.567 9.483 1.00 95.69 112 ALA A O 1
ATOM 876 N N . LYS A 1 113 ? -3.720 6.683 8.342 1.00 94.81 113 LYS A N 1
ATOM 877 C CA . LYS A 1 113 ? -2.295 6.319 8.217 1.00 94.81 113 LYS A CA 1
ATOM 878 C C . LYS A 1 113 ? -1.495 7.367 7.452 1.00 94.81 113 LYS A C 1
ATOM 880 O O . LYS A 1 113 ? -0.423 7.759 7.894 1.00 94.81 113 LYS A O 1
ATOM 885 N N . MET A 1 114 ? -2.044 7.895 6.356 1.00 95.38 114 MET A N 1
ATOM 886 C CA . MET A 1 114 ? -1.415 8.992 5.619 1.00 95.38 114 MET A CA 1
ATOM 887 C C . MET A 1 114 ? -1.292 10.271 6.461 1.00 95.38 114 MET A C 1
ATOM 889 O O . MET A 1 114 ? -0.309 10.993 6.322 1.00 95.38 114 MET A O 1
ATOM 893 N N . LEU A 1 115 ? -2.260 10.573 7.337 1.00 92.88 115 LEU A N 1
ATOM 894 C CA . LEU A 1 115 ? -2.151 11.698 8.273 1.00 92.88 115 LEU A CA 1
ATOM 895 C C . LEU A 1 115 ? -0.971 11.497 9.227 1.00 92.88 115 LEU A C 1
ATOM 897 O O . LEU A 1 115 ? -0.151 12.405 9.356 1.00 92.88 115 LEU A O 1
ATOM 901 N N . MET A 1 116 ? -0.869 10.319 9.845 1.00 90.44 116 MET A N 1
ATOM 902 C CA . MET A 1 116 ? 0.225 9.987 10.762 1.00 90.44 116 MET A CA 1
ATOM 903 C C . MET A 1 116 ? 1.586 9.992 10.051 1.00 90.44 116 MET A C 1
ATOM 905 O O . MET A 1 116 ? 2.540 10.552 10.580 1.00 90.44 116 MET A O 1
ATOM 909 N N . ALA A 1 117 ? 1.666 9.485 8.819 1.00 90.19 117 ALA A N 1
ATOM 910 C CA . ALA A 1 117 ? 2.883 9.517 8.005 1.00 90.19 117 ALA A CA 1
ATOM 911 C C . ALA A 1 117 ? 3.361 10.945 7.674 1.00 90.19 117 ALA A C 1
ATOM 913 O O . ALA A 1 117 ? 4.561 11.182 7.558 1.00 90.19 117 ALA A O 1
ATOM 914 N N . MET A 1 118 ? 2.439 11.905 7.530 1.00 88.44 118 MET A N 1
ATOM 915 C CA . MET A 1 118 ? 2.774 13.304 7.225 1.00 88.44 118 MET A CA 1
ATOM 916 C C . MET A 1 118 ? 2.983 14.178 8.466 1.00 88.44 118 MET A C 1
ATOM 918 O O . MET A 1 118 ? 3.760 15.123 8.423 1.00 88.44 118 MET A O 1
ATOM 922 N N . LYS A 1 119 ? 2.242 13.937 9.554 1.00 84.31 119 LYS A N 1
ATOM 923 C CA . LYS A 1 119 ? 2.175 14.859 10.707 1.00 84.31 119 LYS A CA 1
ATOM 924 C C . LYS A 1 119 ? 2.580 14.210 12.036 1.00 84.31 119 LYS A C 1
ATOM 926 O O . LYS A 1 119 ? 2.542 14.881 13.068 1.00 84.31 119 LYS A O 1
ATOM 931 N N . GLY A 1 120 ? 2.966 12.934 12.024 1.00 81.31 120 GLY A N 1
ATOM 932 C CA . GLY A 1 120 ? 3.256 12.129 13.212 1.00 81.31 120 GLY A CA 1
ATOM 933 C C . GLY A 1 120 ? 2.016 11.808 14.057 1.00 81.31 120 GLY A C 1
ATOM 934 O O . GLY A 1 120 ? 0.888 12.132 13.683 1.00 81.31 120 GLY A O 1
ATOM 935 N N . ALA A 1 121 ? 2.251 11.220 15.231 1.00 73.62 121 ALA A N 1
ATOM 936 C CA . ALA A 1 121 ? 1.277 10.878 16.279 1.00 73.62 121 ALA A CA 1
ATOM 937 C C . ALA A 1 121 ? 0.361 12.039 16.716 1.00 73.62 121 ALA A C 1
ATOM 939 O O . ALA A 1 121 ? -0.829 11.892 17.005 1.00 73.62 121 ALA A O 1
ATOM 940 N N . GLY A 1 122 ? 0.926 13.248 16.741 1.00 64.06 122 GLY A N 1
ATOM 941 C CA . GLY A 1 122 ? 0.257 14.415 17.294 1.00 64.06 122 GLY A CA 1
ATOM 942 C C . GLY A 1 122 ? 0.276 14.458 18.825 1.00 64.06 122 GLY A C 1
ATOM 943 O O . GLY A 1 122 ? -0.694 14.956 19.398 1.00 64.06 122 GLY A O 1
ATOM 944 N N . ASP A 1 123 ? 1.367 14.016 19.469 1.00 59.53 123 ASP A N 1
ATOM 945 C CA . ASP A 1 123 ? 1.686 14.319 20.874 1.00 59.53 123 ASP A CA 1
ATOM 946 C C . ASP A 1 123 ? 2.722 15.466 20.972 1.00 59.53 123 ASP A C 1
ATOM 948 O O . ASP A 1 123 ? 3.819 15.419 20.415 1.00 59.53 123 ASP A O 1
ATOM 952 N N . TRP A 1 124 ? 2.326 16.569 21.617 1.00 54.03 124 TRP A N 1
ATOM 953 C CA . TRP A 1 124 ? 2.924 17.913 21.462 1.00 54.03 124 TRP A CA 1
ATOM 954 C C . TRP A 1 124 ? 3.661 18.389 22.722 1.00 54.03 124 TRP A C 1
ATOM 956 O O . TRP A 1 124 ? 4.075 19.550 22.816 1.00 54.03 124 TRP A O 1
ATOM 966 N N . TRP A 1 125 ? 3.813 17.532 23.732 1.00 45.44 125 TRP A N 1
ATOM 967 C CA . TRP A 1 125 ? 4.140 17.989 25.086 1.00 45.44 125 TRP A CA 1
ATOM 968 C C . TRP A 1 125 ? 5.622 18.372 25.324 1.00 45.44 125 TRP A C 1
ATOM 970 O O . TRP A 1 125 ? 5.938 18.946 26.368 1.00 45.44 125 TRP A O 1
ATOM 980 N N . LEU A 1 126 ? 6.526 18.184 24.347 1.00 39.66 126 LEU A N 1
ATOM 981 C CA . LEU A 1 126 ? 7.957 18.548 24.454 1.00 39.66 126 LEU A CA 1
ATOM 982 C C . LEU A 1 126 ? 8.489 19.521 23.378 1.00 39.66 126 LEU A C 1
ATOM 984 O O . LEU A 1 126 ? 9.667 19.487 23.034 1.00 39.66 126 LEU A O 1
ATOM 988 N N . GLY A 1 127 ? 7.673 20.473 22.921 1.00 38.97 127 GLY A N 1
ATOM 989 C CA . GLY A 1 127 ? 8.198 21.757 22.432 1.00 38.97 127 GLY A CA 1
ATOM 990 C C . GLY A 1 127 ? 8.934 21.757 21.084 1.00 38.97 127 GLY A C 1
ATOM 991 O O . GLY A 1 127 ? 10.076 22.209 21.010 1.00 38.97 127 GLY A O 1
ATOM 992 N N . GLY A 1 128 ? 8.218 21.428 20.007 1.00 38.75 128 GLY A N 1
ATOM 993 C CA . GLY A 1 128 ? 8.436 22.097 18.717 1.00 38.75 128 GLY A CA 1
ATOM 994 C C . GLY A 1 128 ? 9.495 21.504 17.792 1.00 38.75 128 GLY A C 1
ATOM 995 O O . GLY A 1 128 ? 10.149 22.255 17.072 1.00 38.75 128 GLY A O 1
ATOM 996 N N . ILE A 1 129 ? 9.649 20.183 17.779 1.00 41.44 129 ILE A N 1
ATOM 997 C CA . ILE A 1 129 ? 10.165 19.510 16.587 1.00 41.44 129 ILE A CA 1
ATOM 998 C C . ILE A 1 129 ? 8.924 18.960 15.894 1.00 41.44 129 ILE A C 1
ATOM 1000 O O . ILE A 1 129 ? 8.399 17.932 16.313 1.00 41.44 129 ILE A O 1
ATOM 1004 N N . ASP A 1 130 ? 8.411 19.694 14.900 1.00 45.41 130 ASP A N 1
ATOM 1005 C CA . ASP A 1 130 ? 7.556 19.093 13.872 1.00 45.41 130 ASP A CA 1
ATOM 1006 C C . ASP A 1 130 ? 8.220 17.772 13.473 1.00 45.41 130 ASP A C 1
ATOM 1008 O O . ASP A 1 130 ? 9.447 17.768 13.315 1.00 45.41 130 ASP A O 1
ATOM 1012 N N . SER A 1 131 ? 7.463 16.669 13.382 1.00 50.31 131 SER A N 1
ATOM 1013 C CA . SER A 1 131 ? 7.983 15.393 12.871 1.00 50.31 131 SER A CA 1
ATOM 1014 C C . SER A 1 131 ? 8.910 15.704 11.698 1.00 50.31 131 SER A C 1
ATOM 1016 O O . SER A 1 131 ? 8.500 16.373 10.751 1.00 50.31 131 SER A O 1
ATOM 1018 N N . TRP A 1 132 ? 10.203 15.409 11.849 1.00 55.84 132 TRP A N 1
ATOM 1019 C CA . TRP A 1 132 ? 11.221 15.932 10.942 1.00 55.84 132 TRP A CA 1
ATOM 1020 C C . TRP A 1 132 ? 11.133 15.136 9.639 1.00 55.84 132 TRP A C 1
ATOM 1022 O O . TRP A 1 132 ? 11.819 14.132 9.472 1.00 55.84 132 TRP A O 1
ATOM 1032 N N . GLY A 1 133 ? 10.251 15.583 8.746 1.00 66.75 133 GLY A N 1
ATOM 1033 C CA . GLY A 1 133 ? 9.960 14.951 7.465 1.00 66.75 133 GLY A CA 1
ATOM 1034 C C . GLY A 1 133 ? 8.644 14.172 7.438 1.00 66.75 133 GLY A C 1
ATOM 1035 O O . GLY A 1 133 ? 8.010 13.916 8.463 1.00 66.75 133 GLY A O 1
ATOM 1036 N N . THR A 1 134 ? 8.262 13.803 6.220 1.00 84.56 134 THR A N 1
ATOM 1037 C CA . THR A 1 134 ? 7.125 12.939 5.902 1.00 84.56 134 THR A CA 1
ATOM 1038 C C . THR A 1 134 ? 7.640 11.542 5.580 1.00 84.56 134 THR A C 1
ATOM 1040 O O . THR A 1 134 ? 8.658 11.414 4.912 1.00 84.56 134 THR A O 1
ATOM 1043 N N . ASP A 1 135 ? 6.933 10.496 6.005 1.00 89.06 135 ASP A N 1
ATOM 1044 C CA . ASP A 1 135 ? 7.178 9.144 5.497 1.00 89.06 135 ASP A CA 1
ATOM 1045 C C . ASP A 1 135 ? 6.530 8.995 4.111 1.00 89.06 135 ASP A C 1
ATOM 1047 O O . ASP A 1 135 ? 5.362 8.613 3.968 1.00 89.06 135 ASP A O 1
ATOM 1051 N N . GLU A 1 136 ? 7.270 9.361 3.057 1.00 90.25 136 GLU A N 1
ATOM 1052 C CA . GLU A 1 136 ? 6.749 9.308 1.689 1.00 90.25 136 GLU A CA 1
ATOM 1053 C C . GLU A 1 136 ? 6.404 7.890 1.254 1.00 90.25 136 GLU A C 1
ATOM 1055 O O . GLU A 1 136 ? 5.455 7.686 0.491 1.00 90.25 136 GLU A O 1
ATOM 1060 N N . SER A 1 137 ? 7.181 6.917 1.730 1.00 90.44 137 SER A N 1
ATOM 1061 C CA . SER A 1 137 ? 7.003 5.511 1.386 1.00 90.44 137 SER A CA 1
ATOM 1062 C C . SER A 1 137 ? 5.674 4.999 1.920 1.00 90.44 137 SER A C 1
ATOM 1064 O O . SER A 1 137 ? 4.925 4.367 1.170 1.00 90.44 137 SER A O 1
ATOM 1066 N N . GLU A 1 138 ? 5.322 5.347 3.157 1.00 92.56 138 GLU A N 1
ATOM 1067 C CA . GLU A 1 138 ? 4.033 4.987 3.737 1.00 92.56 138 GLU A CA 1
ATOM 1068 C C . GLU A 1 138 ? 2.870 5.668 3.000 1.00 92.56 138 GLU A C 1
ATOM 1070 O O . GLU A 1 138 ? 1.916 4.995 2.601 1.00 92.56 138 GLU A O 1
ATOM 1075 N N . VAL A 1 139 ? 2.960 6.972 2.699 1.00 95.50 139 VAL A N 1
ATOM 1076 C CA . VAL A 1 139 ? 1.908 7.670 1.930 1.00 95.50 139 VAL A CA 1
ATOM 1077 C C . VAL A 1 139 ? 1.713 7.036 0.546 1.00 95.50 139 VAL A C 1
ATOM 1079 O O . VAL A 1 139 ? 0.584 6.762 0.124 1.00 95.50 139 VAL A O 1
ATOM 1082 N N . MET A 1 140 ? 2.807 6.763 -0.168 1.00 96.25 140 MET A N 1
ATOM 1083 C CA . MET A 1 140 ? 2.761 6.126 -1.485 1.00 96.25 140 MET A CA 1
ATOM 1084 C C . MET A 1 140 ? 2.242 4.689 -1.427 1.00 96.25 140 MET A C 1
ATOM 1086 O O . MET A 1 140 ? 1.549 4.274 -2.363 1.00 96.25 140 MET A O 1
ATOM 1090 N N . SER A 1 141 ? 2.573 3.945 -0.369 1.00 95.88 141 SER A N 1
ATOM 1091 C CA . SER A 1 141 ? 2.109 2.579 -0.118 1.00 95.88 141 SER A CA 1
ATOM 1092 C C . SER A 1 141 ? 0.596 2.550 0.099 1.00 95.88 141 SER A C 1
ATOM 1094 O O . SER A 1 141 ? -0.115 1.851 -0.630 1.00 95.88 141 SER A O 1
ATOM 1096 N N . GLN A 1 142 ? 0.075 3.407 0.986 1.00 97.56 142 GLN A N 1
ATOM 1097 C CA . GLN A 1 142 ? -1.365 3.521 1.231 1.00 97.56 142 GLN A CA 1
ATOM 1098 C C . GLN A 1 142 ? -2.133 3.846 -0.056 1.00 97.56 142 GLN A C 1
ATOM 1100 O O . GLN A 1 142 ? -3.112 3.175 -0.385 1.00 97.56 142 GLN A O 1
ATOM 1105 N N . LEU A 1 143 ? -1.664 4.814 -0.849 1.00 98.06 143 LEU A N 1
ATOM 1106 C CA . LEU A 1 143 ? -2.298 5.140 -2.131 1.00 98.06 143 LEU A CA 1
ATOM 1107 C C . LEU A 1 143 ? -2.166 4.015 -3.164 1.00 98.06 143 LEU A C 1
ATOM 1109 O O . LEU A 1 143 ? -3.112 3.764 -3.912 1.00 98.06 143 LEU A O 1
ATOM 1113 N N . SER A 1 144 ? -1.024 3.319 -3.205 1.00 97.50 144 SER A N 1
ATOM 1114 C CA . SER A 1 144 ? -0.790 2.189 -4.114 1.00 97.50 144 SER A CA 1
ATOM 1115 C C . SER A 1 144 ? -1.835 1.094 -3.928 1.00 97.50 144 SER A C 1
ATOM 1117 O O . SER A 1 144 ? -2.295 0.514 -4.917 1.00 97.50 144 SER A O 1
ATOM 1119 N N . ASP A 1 145 ? -2.233 0.854 -2.681 1.00 97.19 145 ASP A N 1
ATOM 1120 C CA . ASP A 1 145 ? -3.107 -0.246 -2.287 1.00 97.19 145 ASP A CA 1
ATOM 1121 C C . ASP A 1 145 ? -4.579 0.019 -2.577 1.00 97.19 145 ASP A C 1
ATOM 1123 O O . ASP A 1 145 ? -5.354 -0.930 -2.736 1.00 97.19 145 ASP A O 1
ATOM 1127 N N . LEU A 1 146 ? -4.973 1.286 -2.674 1.00 98.25 146 LEU A N 1
ATOM 1128 C CA . LEU A 1 146 ? -6.330 1.710 -2.997 1.00 98.25 146 LEU A CA 1
ATOM 1129 C C . LEU A 1 146 ? -6.561 1.726 -4.512 1.00 98.25 146 LEU A C 1
ATOM 1131 O O . LEU A 1 146 ? -5.705 2.133 -5.293 1.00 98.25 146 LEU A O 1
ATOM 1135 N N . SER A 1 147 ? -7.749 1.317 -4.948 1.00 98.00 147 SER A N 1
ATOM 1136 C CA . SER A 1 147 ? -8.231 1.573 -6.308 1.00 98.00 147 SER A CA 1
ATOM 1137 C C . SER A 1 147 ? -8.512 3.064 -6.534 1.00 98.00 147 SER A C 1
ATOM 1139 O O . SER A 1 147 ? -8.730 3.794 -5.568 1.00 98.00 147 SER A O 1
ATOM 1141 N N . PRO A 1 148 ? -8.598 3.546 -7.789 1.00 98.19 148 PRO A N 1
ATOM 1142 C CA . PRO A 1 148 ? -8.874 4.961 -8.059 1.00 98.19 148 PRO A CA 1
ATOM 1143 C C . PRO A 1 148 ? -10.148 5.507 -7.392 1.00 98.19 148 PRO A C 1
ATOM 1145 O O . PRO A 1 148 ? -10.193 6.668 -6.995 1.00 98.19 148 PRO A O 1
ATOM 1148 N N . GLU A 1 149 ? -11.191 4.685 -7.244 1.00 98.06 149 GLU A N 1
ATOM 1149 C CA . GLU A 1 149 ? -12.410 5.103 -6.539 1.00 98.06 149 GLU A CA 1
ATOM 1150 C C . GLU A 1 149 ? -12.224 5.115 -5.017 1.00 98.06 149 GLU A C 1
ATOM 1152 O O . GLU A 1 149 ? -12.728 6.015 -4.350 1.00 98.06 149 GLU A O 1
ATOM 1157 N N . GLU A 1 150 ? -11.468 4.168 -4.459 1.00 98.38 150 GLU A N 1
ATOM 1158 C CA . GLU A 1 150 ? -11.112 4.181 -3.036 1.00 98.38 150 GLU A CA 1
ATOM 1159 C C . GLU A 1 150 ? -10.183 5.355 -2.696 1.00 98.38 150 GLU A C 1
ATOM 1161 O O . GLU A 1 150 ? -10.390 5.988 -1.667 1.00 98.38 150 GLU A O 1
ATOM 1166 N N . VAL A 1 151 ? -9.243 5.729 -3.576 1.00 98.50 151 VAL A N 1
ATOM 1167 C CA . VAL A 1 151 ? -8.413 6.938 -3.417 1.00 98.50 151 VAL A CA 1
ATOM 1168 C C . VAL A 1 151 ? -9.299 8.176 -3.294 1.00 98.50 151 VAL A C 1
ATOM 1170 O O . VAL A 1 151 ? -9.133 8.958 -2.363 1.00 98.50 151 VAL A O 1
ATOM 1173 N N . LYS A 1 152 ? -10.299 8.348 -4.170 1.00 98.12 152 LYS A N 1
ATOM 1174 C CA . LYS A 1 152 ? -11.226 9.492 -4.076 1.00 98.12 152 LYS A CA 1
ATOM 1175 C C . LYS A 1 152 ? -11.956 9.536 -2.736 1.00 98.12 152 LYS A C 1
ATOM 1177 O O . LYS A 1 152 ? -12.125 10.618 -2.176 1.00 98.12 152 LYS A O 1
ATOM 1182 N N . LYS A 1 153 ? -12.388 8.382 -2.222 1.00 97.94 153 LYS A N 1
ATOM 1183 C CA . LYS A 1 153 ? -13.047 8.306 -0.913 1.00 97.94 153 LYS A CA 1
ATOM 1184 C C . LYS A 1 153 ? -12.081 8.585 0.235 1.00 97.94 153 LYS A C 1
ATOM 1186 O O . LYS A 1 153 ? -12.446 9.331 1.135 1.00 97.94 153 LYS A O 1
ATOM 1191 N N . ALA A 1 154 ? -10.855 8.069 0.168 1.00 98.19 154 ALA A N 1
ATOM 1192 C CA . ALA A 1 154 ? -9.815 8.343 1.154 1.00 98.19 154 ALA A CA 1
ATOM 1193 C C . ALA A 1 154 ? -9.521 9.846 1.217 1.00 98.19 154 ALA A C 1
ATOM 1195 O O . ALA A 1 154 ? -9.457 10.420 2.296 1.00 98.19 154 ALA A O 1
ATOM 1196 N N . MET A 1 155 ? -9.444 10.518 0.065 1.00 97.50 155 MET A N 1
ATOM 1197 C CA . MET A 1 155 ? -9.257 11.971 0.003 1.00 97.50 155 MET A CA 1
ATOM 1198 C C . MET A 1 155 ? -10.456 12.749 0.540 1.00 97.50 155 MET A C 1
ATOM 1200 O O . MET A 1 155 ? -10.279 13.773 1.198 1.00 97.50 155 MET A O 1
ATOM 1204 N N . ALA A 1 156 ? -11.678 12.280 0.276 1.00 96.81 156 ALA A N 1
ATOM 1205 C CA . ALA A 1 156 ? -12.876 12.883 0.849 1.00 96.81 156 ALA A CA 1
ATOM 1206 C C . ALA A 1 156 ? -12.873 12.773 2.381 1.00 96.81 156 ALA A C 1
ATOM 1208 O O . ALA A 1 156 ? -13.086 13.780 3.052 1.00 96.81 156 ALA A O 1
ATOM 1209 N N . TYR A 1 157 ? -12.557 11.589 2.918 1.00 96.50 157 TYR A N 1
ATOM 1210 C CA . TYR A 1 157 ? -12.415 11.372 4.357 1.00 96.50 157 TYR A CA 1
ATOM 1211 C C . TYR A 1 157 ? -11.304 12.245 4.945 1.00 96.50 157 TYR A C 1
ATOM 1213 O O . TYR A 1 157 ? -11.536 12.962 5.914 1.00 96.50 157 TYR A O 1
ATOM 1221 N N . TYR A 1 158 ? -10.122 12.255 4.325 1.00 96.62 158 TYR A N 1
ATOM 1222 C CA . TYR A 1 158 ? -8.977 13.034 4.790 1.00 96.62 158 TYR A CA 1
ATOM 1223 C C . TYR A 1 158 ? -9.300 14.530 4.882 1.00 96.62 158 TYR A C 1
ATOM 1225 O O . TYR A 1 158 ? -9.012 15.188 5.879 1.00 96.62 158 TYR A O 1
ATOM 1233 N N . ASN A 1 159 ? -9.918 15.089 3.841 1.00 95.50 159 ASN A N 1
ATOM 1234 C CA . ASN A 1 159 ? -10.266 16.509 3.808 1.00 95.50 159 ASN A CA 1
ATOM 1235 C C . ASN A 1 159 ? -11.363 16.868 4.818 1.00 95.50 159 ASN A C 1
ATOM 1237 O O . ASN A 1 159 ? -11.457 18.020 5.232 1.00 95.50 159 ASN A O 1
ATOM 1241 N N . GLN A 1 160 ? -12.212 15.905 5.181 1.00 94.56 160 GLN A N 1
ATOM 1242 C CA . GLN A 1 160 ? -13.310 16.115 6.116 1.00 94.56 160 GLN A CA 1
ATOM 1243 C C . GLN A 1 160 ? -12.878 15.968 7.580 1.00 94.56 160 GLN A C 1
ATOM 1245 O O . GLN A 1 160 ? -13.332 16.755 8.407 1.00 94.56 160 GLN A O 1
ATOM 1250 N N . ASN A 1 161 ? -12.045 14.971 7.885 1.00 93.19 161 ASN A N 1
ATOM 1251 C CA . ASN A 1 161 ? -11.745 14.563 9.260 1.00 93.19 161 ASN A CA 1
ATOM 1252 C C . ASN A 1 161 ? -10.288 14.852 9.653 1.00 93.19 161 ASN A C 1
ATOM 1254 O O . ASN A 1 161 ? -10.023 15.304 10.756 1.00 93.19 161 ASN A O 1
ATOM 1258 N N . CYS A 1 162 ? -9.345 14.706 8.720 1.00 90.25 162 CYS A N 1
ATOM 1259 C CA . CYS A 1 162 ? -7.909 14.802 9.003 1.00 90.25 162 CYS A CA 1
ATOM 1260 C C . CYS A 1 162 ? -7.298 16.194 8.742 1.00 90.25 162 CYS A C 1
ATOM 1262 O O . CYS A 1 162 ? -6.103 16.396 8.958 1.00 90.25 162 CYS A O 1
ATOM 1264 N N . SER A 1 163 ? -8.070 17.149 8.212 1.00 87.12 163 SER A N 1
ATOM 1265 C CA . SER A 1 163 ? -7.564 18.456 7.757 1.00 87.12 163 SER A CA 1
ATOM 1266 C C . SER A 1 163 ? -8.080 19.614 8.612 1.00 87.12 163 SER A C 1
ATOM 1268 O O . SER A 1 163 ? -9.249 19.646 8.998 1.00 87.12 163 SER A O 1
ATOM 1270 N N . GLY A 1 164 ? -7.222 20.607 8.872 1.00 84.44 164 GLY A N 1
ATOM 1271 C CA . GLY A 1 164 ? -7.621 21.849 9.528 1.00 84.44 164 GLY A CA 1
ATOM 1272 C C . GLY A 1 164 ? -8.436 22.782 8.615 1.00 84.44 164 GLY A C 1
ATOM 1273 O O . GLY A 1 164 ? -8.535 22.569 7.403 1.00 84.44 164 GLY A O 1
ATOM 1274 N N . PRO A 1 165 ? -9.023 23.869 9.156 1.00 84.62 165 PRO A N 1
ATOM 1275 C CA . PRO A 1 165 ? -9.775 24.835 8.358 1.00 84.62 165 PRO A CA 1
ATOM 1276 C C . PRO A 1 165 ? -8.952 25.430 7.203 1.00 84.62 165 PRO A C 1
ATOM 1278 O O . PRO A 1 165 ? -8.010 26.187 7.424 1.00 84.62 165 PRO A O 1
ATOM 1281 N N . GLY A 1 166 ? -9.361 25.144 5.964 1.00 83.38 166 GLY A N 1
ATOM 1282 C CA . GLY A 1 166 ? -8.689 25.626 4.750 1.00 83.38 166 GLY A CA 1
ATOM 1283 C C . GLY A 1 166 ? -7.532 24.746 4.266 1.00 83.38 166 GLY A C 1
ATOM 1284 O O . GLY A 1 166 ? -6.929 25.071 3.244 1.00 83.38 166 GLY A O 1
ATOM 1285 N N . GLU A 1 167 ? -7.254 23.643 4.957 1.00 89.12 167 GLU A N 1
ATOM 1286 C CA . GLU A 1 167 ? -6.291 22.623 4.550 1.00 89.12 167 GLU A CA 1
ATOM 1287 C C . GLU A 1 167 ? -6.995 21.474 3.815 1.00 89.12 167 GLU A C 1
ATOM 1289 O O . GLU A 1 167 ? -8.204 21.266 3.918 1.00 89.12 167 GLU A O 1
ATOM 1294 N N . THR A 1 168 ? -6.216 20.737 3.036 1.00 92.44 168 THR A N 1
ATOM 1295 C CA . THR A 1 168 ? -6.592 19.521 2.315 1.00 92.44 168 THR A CA 1
ATOM 1296 C C . THR A 1 168 ? -5.388 18.585 2.278 1.00 92.44 168 THR A C 1
ATOM 1298 O O . THR A 1 168 ? -4.249 19.020 2.475 1.00 92.44 168 THR A O 1
ATOM 1301 N N . PHE A 1 169 ? -5.604 17.328 1.899 1.00 93.44 169 PHE A N 1
ATOM 1302 C CA . PHE A 1 169 ? -4.515 16.410 1.573 1.00 93.44 169 PHE A CA 1
ATOM 1303 C C . PHE A 1 169 ? -3.534 17.035 0.573 1.00 93.44 169 PHE A C 1
ATOM 1305 O O . PHE A 1 169 ? -2.327 17.020 0.800 1.00 93.44 169 PHE A O 1
ATOM 1312 N N . GLN A 1 170 ? -4.046 17.667 -0.497 1.00 91.56 170 GLN A N 1
ATOM 1313 C CA . GLN A 1 170 ? -3.195 18.316 -1.495 1.00 91.56 170 GLN A CA 1
ATOM 1314 C C . GLN A 1 170 ? -2.329 19.431 -0.904 1.00 91.56 170 GLN A C 1
ATOM 1316 O O . GLN A 1 170 ? -1.175 19.558 -1.303 1.00 91.56 170 GLN A O 1
ATOM 1321 N N . THR A 1 171 ? -2.851 20.253 0.009 1.00 90.06 171 THR A N 1
ATOM 1322 C CA . THR A 1 171 ? -2.046 21.329 0.608 1.00 90.06 171 THR A CA 1
ATOM 1323 C C . THR A 1 171 ? -0.969 20.787 1.539 1.00 90.06 171 THR A C 1
ATOM 1325 O O . THR A 1 171 ? 0.101 21.382 1.582 1.00 90.06 171 THR A O 1
ATOM 1328 N N . HIS A 1 172 ? -1.215 19.668 2.232 1.00 88.94 172 HIS A N 1
ATOM 1329 C CA . HIS A 1 172 ? -0.194 19.020 3.059 1.00 88.94 172 HIS A CA 1
ATOM 1330 C C . HIS A 1 172 ? 0.946 18.465 2.197 1.00 88.94 172 HIS A C 1
ATOM 1332 O O . HIS A 1 172 ? 2.085 18.890 2.356 1.00 88.94 172 HIS A O 1
ATOM 1338 N N . ILE A 1 173 ? 0.652 17.635 1.191 1.00 90.62 173 ILE A N 1
ATOM 1339 C CA . ILE A 1 173 ? 1.715 17.028 0.367 1.00 90.62 173 ILE A CA 1
ATOM 1340 C C . ILE A 1 173 ? 2.549 18.055 -0.417 1.00 90.62 173 ILE A C 1
ATOM 1342 O O . ILE A 1 173 ? 3.726 17.822 -0.647 1.00 90.62 173 ILE A O 1
ATOM 1346 N N . HIS A 1 174 ? 1.984 19.205 -0.815 1.00 87.50 174 HIS A N 1
ATOM 1347 C CA . HIS A 1 174 ? 2.753 20.248 -1.514 1.00 87.50 174 HIS A CA 1
ATOM 1348 C C . HIS A 1 174 ? 3.751 20.977 -0.604 1.00 87.50 174 HIS A C 1
ATOM 1350 O O . HIS A 1 174 ? 4.694 21.580 -1.114 1.00 87.50 174 HIS A O 1
ATOM 1356 N N . GLY A 1 175 ? 3.508 20.994 0.709 1.00 81.81 175 GLY A N 1
ATOM 1357 C CA . GLY A 1 175 ? 4.434 21.570 1.684 1.00 81.81 175 GLY A CA 1
ATOM 1358 C C . GLY A 1 175 ? 5.579 20.623 2.034 1.00 81.81 175 GLY A C 1
ATOM 1359 O O . GLY A 1 175 ? 6.682 21.090 2.304 1.00 81.81 175 GLY A O 1
ATOM 1360 N N . GLU A 1 176 ? 5.311 19.319 1.971 1.00 82.38 176 GLU A N 1
ATOM 1361 C CA . GLU A 1 176 ? 6.207 18.273 2.463 1.00 82.38 176 GLU A CA 1
ATOM 1362 C C . GLU A 1 176 ? 7.040 17.608 1.360 1.00 82.38 176 GLU A C 1
ATOM 1364 O O . GLU A 1 176 ? 8.183 17.223 1.591 1.00 82.38 176 GLU A O 1
ATOM 1369 N N . LEU A 1 177 ? 6.484 17.460 0.151 1.00 86.81 177 LEU A N 1
ATOM 1370 C CA . LEU A 1 177 ? 7.019 16.554 -0.865 1.00 86.81 177 LEU A CA 1
ATOM 1371 C C . LEU A 1 177 ? 7.500 17.278 -2.120 1.00 86.81 177 LEU A C 1
ATOM 1373 O O . LEU A 1 177 ? 6.974 18.309 -2.541 1.00 86.81 177 LEU A O 1
ATOM 1377 N N . SER A 1 178 ? 8.492 16.683 -2.777 1.00 89.31 178 SER A N 1
ATOM 1378 C CA . SER A 1 178 ? 8.986 17.114 -4.086 1.00 89.31 178 SER A CA 1
ATOM 1379 C C . SER A 1 178 ? 9.543 15.920 -4.869 1.00 89.31 178 SER A C 1
ATOM 1381 O O . SER A 1 178 ? 9.552 14.804 -4.357 1.00 89.31 178 SER A O 1
ATOM 1383 N N . GLY A 1 179 ? 9.976 16.135 -6.115 1.00 91.00 179 GLY A N 1
ATOM 1384 C CA . GLY A 1 179 ? 10.619 15.090 -6.920 1.00 91.00 179 GLY A CA 1
ATOM 1385 C C . GLY A 1 179 ? 9.700 13.908 -7.240 1.00 91.00 179 GLY A C 1
ATOM 1386 O O . GLY A 1 179 ? 8.487 14.077 -7.396 1.00 91.00 179 GLY A O 1
ATOM 1387 N N . ALA A 1 180 ? 10.280 12.711 -7.357 1.00 92.56 180 ALA A N 1
ATOM 1388 C CA . ALA A 1 180 ? 9.531 11.513 -7.734 1.00 92.56 180 ALA A CA 1
ATOM 1389 C C . ALA A 1 180 ? 8.372 11.154 -6.771 1.00 92.56 180 ALA A C 1
ATOM 1391 O O . ALA A 1 180 ? 7.292 10.856 -7.284 1.00 92.56 180 ALA A O 1
ATOM 1392 N N . PRO A 1 181 ? 8.499 11.237 -5.426 1.00 92.81 181 PRO A N 1
ATOM 1393 C CA . PRO A 1 181 ? 7.380 10.961 -4.516 1.00 92.81 181 PRO A CA 1
ATOM 1394 C C . PRO A 1 181 ? 6.138 11.813 -4.780 1.00 92.81 181 PRO A C 1
ATOM 1396 O O . PRO A 1 181 ? 5.016 11.300 -4.826 1.00 92.81 181 PRO A O 1
ATOM 1399 N N . MET A 1 182 ? 6.333 13.115 -5.016 1.00 94.62 182 MET A N 1
ATOM 1400 C CA . MET A 1 182 ? 5.226 14.023 -5.315 1.00 94.62 182 MET A CA 1
ATOM 1401 C C . MET A 1 182 ? 4.512 13.618 -6.608 1.00 94.62 182 MET A C 1
ATOM 1403 O O . MET A 1 182 ? 3.284 13.629 -6.679 1.00 94.62 182 MET A O 1
ATOM 1407 N N . GLU A 1 183 ? 5.270 13.216 -7.623 1.00 96.62 183 GLU A N 1
ATOM 1408 C CA . GLU A 1 183 ? 4.731 12.798 -8.913 1.00 96.62 183 GLU A CA 1
ATOM 1409 C C . GLU A 1 183 ? 3.996 11.444 -8.851 1.00 96.62 183 GLU A C 1
ATOM 1411 O O . GLU A 1 183 ? 2.958 11.273 -9.505 1.00 96.62 183 GLU A O 1
ATOM 1416 N N . VAL A 1 184 ? 4.461 10.502 -8.013 1.00 97.19 184 VAL A N 1
ATOM 1417 C CA . VAL A 1 184 ? 3.712 9.272 -7.692 1.00 97.19 184 VAL A CA 1
ATOM 1418 C C . VAL A 1 184 ? 2.355 9.642 -7.105 1.00 97.19 184 VAL A C 1
ATOM 1420 O O . VAL A 1 184 ? 1.321 9.208 -7.615 1.00 97.19 184 VAL A O 1
ATOM 1423 N N . ILE A 1 185 ? 2.341 10.477 -6.064 1.00 97.19 185 ILE A N 1
ATOM 1424 C CA . ILE A 1 185 ? 1.113 10.846 -5.354 1.00 97.19 185 ILE A CA 1
ATOM 1425 C C . ILE A 1 185 ? 0.158 11.610 -6.273 1.00 97.19 185 ILE A C 1
ATOM 1427 O O . ILE A 1 185 ? -1.028 11.293 -6.318 1.00 97.19 185 ILE A O 1
ATOM 1431 N N . GLN A 1 186 ? 0.639 12.572 -7.063 1.00 97.62 186 GLN A N 1
ATOM 1432 C CA . GLN A 1 186 ? -0.212 13.285 -8.022 1.00 97.62 186 GLN A CA 1
ATOM 1433 C C . GLN A 1 186 ? -0.848 12.338 -9.048 1.00 97.62 186 GLN A C 1
ATOM 1435 O O . GLN A 1 186 ? -2.036 12.472 -9.357 1.00 97.62 186 GLN A O 1
ATOM 1440 N N . SER A 1 187 ? -0.087 11.359 -9.540 1.00 98.31 187 SER A N 1
ATOM 1441 C CA . SER A 1 187 ? -0.590 10.349 -10.475 1.00 98.31 187 SER A CA 1
ATOM 1442 C C . SER A 1 187 ? -1.652 9.452 -9.828 1.00 98.31 187 SER A C 1
ATOM 1444 O O . SER A 1 187 ? -2.682 9.169 -10.444 1.00 98.31 187 SER A O 1
ATOM 1446 N N . GLU A 1 188 ? -1.454 9.073 -8.563 1.00 98.31 188 GLU A N 1
ATOM 1447 C CA . GLU A 1 188 ? -2.435 8.324 -7.772 1.00 98.31 188 GLU A CA 1
ATOM 1448 C C . GLU A 1 188 ? -3.738 9.100 -7.568 1.00 98.31 188 GLU A C 1
ATOM 1450 O O . GLU A 1 188 ? -4.827 8.575 -7.808 1.00 98.31 188 GLU A O 1
ATOM 1455 N N . LEU A 1 189 ? -3.642 10.383 -7.212 1.00 97.50 189 LEU A N 1
ATOM 1456 C CA . LEU A 1 189 ? -4.800 11.267 -7.056 1.00 97.50 189 LEU A CA 1
ATOM 1457 C C . LEU A 1 189 ? -5.553 11.485 -8.377 1.00 97.50 189 LEU A C 1
ATOM 1459 O O . LEU A 1 189 ? -6.771 11.674 -8.374 1.00 97.50 189 LEU A O 1
ATOM 1463 N N . ALA A 1 190 ? -4.847 11.438 -9.509 1.00 97.81 190 ALA A N 1
ATOM 1464 C CA . ALA A 1 190 ? -5.442 11.474 -10.842 1.00 97.81 190 ALA A CA 1
ATOM 1465 C C . ALA A 1 190 ? -6.067 10.128 -11.267 1.00 97.81 190 ALA A C 1
ATOM 1467 O O . ALA A 1 190 ? -6.781 10.075 -12.271 1.00 97.81 190 ALA A O 1
ATOM 1468 N N . GLY A 1 191 ? -5.823 9.048 -10.517 1.00 97.56 191 GLY A N 1
ATOM 1469 C CA . GLY A 1 191 ? -6.255 7.691 -10.847 1.00 97.56 191 GLY A CA 1
ATOM 1470 C C . GLY A 1 191 ? -5.445 7.023 -11.967 1.00 97.56 191 GLY A C 1
ATOM 1471 O O . GLY A 1 191 ? -5.882 5.997 -12.490 1.00 97.56 191 GLY A O 1
ATOM 1472 N N . ASP A 1 192 ? -4.288 7.577 -12.349 1.00 98.06 192 ASP A N 1
ATOM 1473 C CA . ASP A 1 192 ? -3.389 7.013 -13.365 1.00 98.06 192 ASP A CA 1
ATOM 1474 C C . ASP A 1 192 ? -2.342 6.109 -12.694 1.00 98.06 192 ASP A C 1
ATOM 1476 O O . ASP A 1 192 ? -1.193 6.495 -12.474 1.00 98.06 192 ASP A O 1
ATOM 1480 N N . LYS A 1 193 ? -2.756 4.877 -12.360 1.00 97.75 193 LYS A N 1
ATOM 1481 C CA . LYS A 1 193 ? -1.882 3.864 -11.737 1.00 97.75 193 LYS A CA 1
ATOM 1482 C C . LYS A 1 193 ? -0.636 3.565 -12.573 1.00 97.75 193 LYS A C 1
ATOM 1484 O O . LYS A 1 193 ? 0.436 3.375 -12.018 1.00 97.75 193 LYS A O 1
ATOM 1489 N N . VAL A 1 194 ? -0.760 3.587 -13.900 1.00 98.00 194 VAL A N 1
ATOM 1490 C CA . VAL A 1 194 ? 0.354 3.318 -14.820 1.00 98.00 194 VAL A CA 1
ATOM 1491 C C . VAL A 1 194 ? 1.412 4.422 -14.730 1.00 98.00 194 VAL A C 1
ATOM 1493 O O . VAL A 1 194 ? 2.604 4.124 -14.668 1.00 98.00 194 VAL A O 1
ATOM 1496 N N . ALA A 1 195 ? 0.997 5.692 -14.686 1.00 98.38 195 ALA A N 1
ATOM 1497 C CA . ALA A 1 195 ? 1.917 6.806 -14.447 1.00 98.38 195 ALA A CA 1
ATOM 1498 C C . ALA A 1 195 ? 2.539 6.761 -13.050 1.00 98.38 195 ALA A C 1
ATOM 1500 O O . ALA A 1 195 ? 3.748 6.947 -12.920 1.00 98.38 195 ALA A O 1
ATOM 1501 N N . ALA A 1 196 ? 1.729 6.478 -12.025 1.00 98.38 196 ALA A N 1
ATOM 1502 C CA . ALA A 1 196 ? 2.209 6.368 -10.653 1.00 98.38 196 ALA A CA 1
ATOM 1503 C C . ALA A 1 196 ? 3.291 5.287 -10.530 1.00 98.38 196 ALA A C 1
ATOM 1505 O O . ALA A 1 196 ? 4.330 5.518 -9.923 1.00 98.38 196 ALA A O 1
ATOM 1506 N N . ASP A 1 197 ? 3.094 4.132 -11.165 1.00 98.12 197 ASP A N 1
ATOM 1507 C CA . ASP A 1 197 ? 4.056 3.032 -11.137 1.00 98.12 197 ASP A CA 1
ATOM 1508 C C . ASP A 1 197 ? 5.328 3.324 -11.935 1.00 98.12 197 ASP A C 1
ATOM 1510 O O . ASP A 1 197 ? 6.412 2.962 -11.489 1.00 98.12 197 ASP A O 1
ATOM 1514 N N . ALA A 1 198 ? 5.239 4.040 -13.061 1.00 97.50 198 ALA A N 1
ATOM 1515 C CA . ALA A 1 198 ? 6.434 4.510 -13.760 1.00 97.50 198 ALA A CA 1
ATOM 1516 C C . ALA A 1 198 ? 7.275 5.442 -12.865 1.00 97.50 198 ALA A C 1
ATOM 1518 O O . ALA A 1 198 ? 8.495 5.293 -12.793 1.00 97.50 198 ALA A O 1
ATOM 1519 N N . TRP A 1 199 ? 6.631 6.357 -12.130 1.00 97.31 199 TRP A N 1
ATOM 1520 C CA . TRP A 1 199 ? 7.311 7.199 -11.144 1.00 97.31 199 TRP A CA 1
ATOM 1521 C C . TRP A 1 199 ? 7.852 6.409 -9.948 1.00 97.31 199 TRP A C 1
ATOM 1523 O O . TRP A 1 199 ? 8.949 6.719 -9.495 1.00 97.31 199 TRP A O 1
ATOM 1533 N N . ARG A 1 200 ? 7.153 5.367 -9.471 1.00 97.00 200 ARG A N 1
ATOM 1534 C CA . ARG A 1 200 ? 7.661 4.479 -8.407 1.00 97.00 200 ARG A CA 1
ATOM 1535 C C . ARG A 1 200 ? 8.922 3.744 -8.829 1.00 97.00 200 ARG A C 1
ATOM 1537 O O . ARG A 1 200 ? 9.843 3.650 -8.033 1.00 97.00 200 ARG A O 1
ATOM 1544 N N . LEU A 1 201 ? 8.988 3.262 -10.071 1.00 96.19 201 LEU A N 1
ATOM 1545 C CA . LEU A 1 201 ? 10.194 2.620 -10.600 1.00 96.19 201 LEU A CA 1
ATOM 1546 C C . LEU A 1 201 ? 11.370 3.597 -10.652 1.00 96.19 201 LEU A C 1
ATOM 1548 O O . LEU A 1 201 ? 12.473 3.240 -10.254 1.00 96.19 201 LEU A O 1
ATOM 1552 N N . LYS A 1 202 ? 11.129 4.850 -11.056 1.00 93.44 202 LYS A N 1
ATOM 1553 C CA . LYS A 1 202 ? 12.159 5.892 -10.972 1.00 93.44 202 LYS A CA 1
ATOM 1554 C C . LYS A 1 202 ? 12.556 6.186 -9.519 1.00 93.44 202 LYS A C 1
ATOM 1556 O O . LYS A 1 202 ? 13.737 6.310 -9.227 1.00 93.44 202 LYS A O 1
ATOM 1561 N N . TYR A 1 203 ? 11.590 6.294 -8.608 1.00 92.75 203 TYR A N 1
ATOM 1562 C CA . TYR A 1 203 ? 11.867 6.500 -7.185 1.00 92.75 203 TYR A CA 1
ATOM 1563 C C . TYR A 1 203 ? 12.687 5.343 -6.592 1.00 92.75 203 TYR A C 1
ATOM 1565 O O . TYR A 1 203 ? 13.592 5.585 -5.799 1.00 92.75 203 TYR A O 1
ATOM 1573 N N . ALA A 1 204 ? 12.442 4.107 -7.037 1.00 93.50 204 ALA A N 1
ATOM 1574 C CA . ALA A 1 204 ? 13.187 2.926 -6.616 1.00 93.50 204 ALA A CA 1
ATOM 1575 C C . ALA A 1 204 ? 14.672 2.961 -7.016 1.00 93.50 204 ALA A C 1
ATOM 1577 O O . ALA A 1 204 ? 15.481 2.358 -6.325 1.00 93.50 204 ALA A O 1
ATOM 1578 N N . ALA A 1 205 ? 15.059 3.694 -8.066 1.00 89.81 205 ALA A N 1
ATOM 1579 C CA . ALA A 1 205 ? 16.473 3.958 -8.377 1.00 89.81 205 ALA A CA 1
ATOM 1580 C C . ALA A 1 205 ? 17.148 4.938 -7.393 1.00 89.81 205 ALA A C 1
ATOM 1582 O O . ALA A 1 205 ? 18.323 5.258 -7.545 1.00 89.81 205 ALA A O 1
ATOM 1583 N N . GLN A 1 206 ? 16.398 5.480 -6.424 1.00 77.94 206 GLN A N 1
ATOM 1584 C CA . GLN A 1 206 ? 16.854 6.439 -5.410 1.00 77.94 206 GLN A CA 1
ATOM 1585 C C . GLN A 1 206 ? 17.607 7.654 -5.980 1.00 77.94 206 GLN A C 1
ATOM 1587 O O . GLN A 1 206 ? 18.438 8.256 -5.300 1.00 77.94 206 GLN A O 1
ATOM 1592 N N . GLU A 1 207 ? 17.282 8.071 -7.210 1.00 65.75 207 GLU A N 1
ATOM 1593 C CA . GLU A 1 207 ? 18.000 9.140 -7.926 1.00 65.75 207 GLU A CA 1
ATOM 1594 C C . GLU A 1 207 ? 17.945 10.511 -7.227 1.00 65.75 207 GLU A C 1
ATOM 1596 O O . GLU A 1 207 ? 18.782 11.375 -7.492 1.00 65.75 207 GLU A O 1
ATOM 1601 N N . ASP A 1 208 ? 16.971 10.711 -6.335 1.00 62.72 208 ASP A N 1
ATOM 1602 C CA . ASP A 1 208 ? 16.737 11.971 -5.624 1.00 62.72 208 ASP A CA 1
ATOM 1603 C C . ASP A 1 208 ? 17.431 12.024 -4.236 1.00 62.72 208 ASP A C 1
ATOM 1605 O O . ASP A 1 208 ? 17.436 13.078 -3.593 1.00 62.72 208 ASP A O 1
ATOM 1609 N N . PHE A 1 209 ? 18.051 10.928 -3.764 1.00 53.94 209 PHE A N 1
ATOM 1610 C CA . PHE A 1 209 ? 18.751 10.881 -2.471 1.00 53.94 209 PHE A CA 1
ATOM 1611 C C . PHE A 1 209 ? 20.265 11.080 -2.629 1.00 53.94 209 PHE A C 1
ATOM 1613 O O . PHE A 1 209 ? 20.948 10.383 -3.375 1.00 53.94 209 PHE A O 1
ATOM 1620 N N . TRP A 1 210 ? 20.808 12.050 -1.892 1.00 44.53 210 TRP A N 1
ATOM 1621 C CA . TRP A 1 210 ? 22.215 12.452 -1.934 1.00 44.53 210 TRP A CA 1
ATOM 1622 C C . TRP A 1 210 ? 23.177 11.278 -1.659 1.00 44.53 210 TRP A C 1
ATOM 1624 O O . TRP A 1 210 ? 23.396 10.907 -0.510 1.00 44.53 210 TRP A O 1
ATOM 1634 N N . ASP A 1 211 ? 23.796 10.759 -2.723 1.00 44.88 211 ASP A N 1
ATOM 1635 C CA . ASP A 1 211 ? 25.107 10.079 -2.764 1.00 44.88 211 ASP A CA 1
ATOM 1636 C C . ASP A 1 211 ? 25.289 8.817 -1.884 1.00 44.88 211 ASP A C 1
ATOM 1638 O O . ASP A 1 211 ? 26.415 8.360 -1.683 1.00 44.88 211 ASP A O 1
ATOM 1642 N N . LEU A 1 212 ? 24.202 8.225 -1.368 1.00 48.34 212 LEU A N 1
ATOM 1643 C CA . LEU A 1 212 ? 24.248 6.958 -0.618 1.00 48.34 212 LEU A CA 1
ATOM 1644 C C . LEU A 1 212 ? 23.952 5.707 -1.454 1.00 48.34 212 LEU A C 1
ATOM 1646 O O . LEU A 1 212 ? 24.134 4.620 -0.919 1.00 48.34 212 LEU A O 1
ATOM 1650 N N . GLY A 1 213 ? 23.613 5.870 -2.740 1.00 59.41 213 GLY A N 1
ATOM 1651 C CA . GLY A 1 213 ? 23.635 4.842 -3.788 1.00 59.41 213 GLY A CA 1
ATOM 1652 C C . GLY A 1 213 ? 22.939 3.522 -3.442 1.00 59.41 213 GLY A C 1
ATOM 1653 O O . GLY A 1 213 ? 23.498 2.680 -2.744 1.00 59.41 213 GLY A O 1
ATOM 1654 N N . GLY A 1 214 ? 21.766 3.277 -4.012 1.00 77.75 214 GLY A N 1
ATOM 1655 C CA . GLY A 1 214 ? 21.096 1.991 -3.880 1.00 77.75 214 GLY A CA 1
ATOM 1656 C C . GLY A 1 214 ? 19.844 1.916 -4.733 1.00 77.75 214 GLY A C 1
ATOM 1657 O O . GLY A 1 214 ? 19.242 2.936 -5.050 1.00 77.75 214 GLY A O 1
ATOM 1658 N N . THR A 1 215 ? 19.458 0.696 -5.072 1.00 90.94 215 THR A N 1
ATOM 1659 C CA . THR A 1 215 ? 18.201 0.406 -5.755 1.00 90.94 215 THR A CA 1
ATOM 1660 C C . THR A 1 215 ? 17.279 -0.249 -4.748 1.00 90.94 215 THR A C 1
ATOM 1662 O O . THR A 1 215 ? 17.695 -1.152 -4.031 1.00 90.94 215 THR A O 1
ATOM 1665 N N . ASP A 1 216 ? 16.029 0.185 -4.674 1.00 92.62 216 ASP A N 1
ATOM 1666 C CA . ASP A 1 216 ? 14.998 -0.520 -3.925 1.00 92.62 216 ASP A CA 1
ATOM 1667 C C . ASP A 1 216 ? 14.430 -1.647 -4.799 1.00 92.62 216 ASP A C 1
ATOM 1669 O O . ASP A 1 216 ? 13.414 -1.496 -5.486 1.00 92.62 216 ASP A O 1
ATOM 1673 N N . GLU A 1 217 ? 15.118 -2.795 -4.823 1.00 93.44 217 GLU A N 1
ATOM 1674 C CA . GLU A 1 217 ? 14.685 -3.935 -5.637 1.00 93.44 217 GLU A CA 1
ATOM 1675 C C . GLU A 1 217 ? 13.320 -4.466 -5.195 1.00 93.44 217 GLU A C 1
ATOM 1677 O O . GLU A 1 217 ? 12.564 -4.985 -6.022 1.00 93.44 217 GLU A O 1
ATOM 1682 N N . LYS A 1 218 ? 12.983 -4.295 -3.910 1.00 92.56 218 LYS A N 1
ATOM 1683 C CA . LYS A 1 218 ? 11.685 -4.679 -3.366 1.00 92.56 218 LYS A CA 1
ATOM 1684 C C . LYS A 1 218 ? 10.577 -3.799 -3.930 1.00 92.56 218 LYS A C 1
ATOM 1686 O O . LYS A 1 218 ? 9.562 -4.339 -4.353 1.00 92.56 218 LYS A O 1
ATOM 1691 N N . LEU A 1 219 ? 10.768 -2.484 -4.016 1.00 95.12 219 LEU A N 1
ATOM 1692 C CA . LEU A 1 219 ? 9.778 -1.600 -4.629 1.00 95.12 219 LEU A CA 1
ATOM 1693 C C . LEU A 1 219 ? 9.582 -1.912 -6.122 1.00 95.12 219 LEU A C 1
ATOM 1695 O O . LEU A 1 219 ? 8.447 -1.907 -6.602 1.00 95.12 219 LEU A O 1
ATOM 1699 N N . ILE A 1 220 ? 10.654 -2.241 -6.855 1.00 96.62 220 ILE A N 1
ATOM 1700 C CA . ILE A 1 220 ? 10.543 -2.689 -8.256 1.00 96.62 220 ILE A CA 1
ATOM 1701 C C . ILE A 1 220 ? 9.728 -3.986 -8.338 1.00 96.62 220 ILE A C 1
ATOM 1703 O O . ILE A 1 220 ? 8.803 -4.092 -9.151 1.00 96.62 220 ILE A O 1
ATOM 1707 N N . GLU A 1 221 ? 10.041 -4.967 -7.488 1.00 95.75 221 GLU A N 1
ATOM 1708 C CA . GLU A 1 221 ? 9.300 -6.225 -7.417 1.00 95.75 221 GLU A CA 1
ATOM 1709 C C . GLU A 1 221 ? 7.822 -6.001 -7.071 1.00 95.75 221 GLU A C 1
ATOM 1711 O O . GLU A 1 221 ? 6.951 -6.562 -7.738 1.00 95.75 221 GLU A O 1
ATOM 1716 N N . ASP A 1 222 ? 7.532 -5.166 -6.074 1.00 95.75 222 ASP A N 1
ATOM 1717 C CA . ASP A 1 222 ? 6.181 -4.861 -5.606 1.00 95.75 222 ASP A CA 1
ATOM 1718 C C . ASP A 1 222 ? 5.360 -4.168 -6.699 1.00 95.75 222 ASP A C 1
ATOM 1720 O O . ASP A 1 222 ? 4.193 -4.517 -6.907 1.00 95.75 222 ASP A O 1
ATOM 1724 N N . VAL A 1 223 ? 5.964 -3.251 -7.468 1.00 96.56 223 VAL A N 1
ATOM 1725 C CA . VAL A 1 223 ? 5.321 -2.677 -8.659 1.00 96.56 223 VAL A CA 1
ATOM 1726 C C . VAL A 1 223 ? 4.959 -3.788 -9.639 1.00 96.56 223 VAL A C 1
ATOM 1728 O O . VAL A 1 223 ? 3.811 -3.854 -10.073 1.00 96.56 223 VAL A O 1
ATOM 1731 N N . PHE A 1 224 ? 5.874 -4.701 -9.963 1.00 95.88 224 PHE A N 1
ATOM 1732 C CA . PHE A 1 224 ? 5.600 -5.762 -10.937 1.00 95.88 224 PHE A CA 1
ATOM 1733 C C . PHE A 1 224 ? 4.538 -6.758 -10.443 1.00 95.88 224 PHE A C 1
ATOM 1735 O O . PHE A 1 224 ? 3.589 -7.065 -11.171 1.00 95.88 224 PHE A O 1
ATOM 1742 N N . LYS A 1 225 ? 4.630 -7.203 -9.186 1.00 94.56 225 LYS A N 1
ATOM 1743 C CA . LYS A 1 225 ? 3.653 -8.109 -8.562 1.00 94.56 225 LYS A CA 1
ATOM 1744 C C . LYS A 1 225 ? 2.274 -7.482 -8.414 1.00 94.56 225 LYS A C 1
ATOM 1746 O O . LYS A 1 225 ? 1.272 -8.164 -8.610 1.00 94.56 225 LYS A O 1
ATOM 1751 N N . SER A 1 226 ? 2.188 -6.173 -8.176 1.00 95.81 226 SER A N 1
ATOM 1752 C CA . SER A 1 226 ? 0.896 -5.492 -8.038 1.00 95.81 226 SER A CA 1
ATOM 1753 C C . SER A 1 226 ? -0.010 -5.652 -9.270 1.00 95.81 226 SER A C 1
ATOM 1755 O O . SER A 1 226 ? -1.235 -5.684 -9.126 1.00 95.81 226 SER A O 1
ATOM 1757 N N . TYR A 1 227 ? 0.563 -5.822 -10.470 1.00 95.12 227 TYR A N 1
ATOM 1758 C CA . TYR A 1 227 ? -0.193 -6.123 -11.690 1.00 95.12 227 TYR A CA 1
ATOM 1759 C C . TYR A 1 227 ? -0.643 -7.580 -11.768 1.00 95.12 227 TYR A C 1
ATOM 1761 O O . TYR A 1 227 ? -1.739 -7.824 -12.271 1.00 95.12 227 TYR A O 1
ATOM 1769 N N . GLN A 1 228 ? 0.158 -8.527 -11.272 1.00 91.12 228 GLN A N 1
ATOM 1770 C CA . GLN A 1 228 ? -0.223 -9.941 -11.185 1.00 91.12 228 GLN A CA 1
ATOM 1771 C C . GLN A 1 228 ? -1.390 -10.128 -10.207 1.00 91.12 228 GLN A C 1
ATOM 1773 O O . GLN A 1 228 ? -2.388 -10.767 -10.542 1.00 91.12 228 GLN A O 1
ATOM 1778 N N . ASP A 1 229 ? -1.288 -9.498 -9.036 1.00 91.44 229 ASP A N 1
ATOM 1779 C CA . ASP A 1 229 ? -2.235 -9.656 -7.929 1.00 91.44 229 ASP A CA 1
ATOM 1780 C C . ASP A 1 229 ? -3.484 -8.771 -8.073 1.00 91.44 229 ASP A C 1
ATOM 1782 O O . ASP A 1 229 ? -4.457 -8.911 -7.333 1.00 91.44 229 ASP A O 1
ATOM 1786 N N . GLY A 1 230 ? -3.467 -7.827 -9.018 1.00 94.50 230 GLY A N 1
ATOM 1787 C CA . GLY A 1 230 ? -4.526 -6.834 -9.196 1.00 94.50 230 GLY A CA 1
ATOM 1788 C C . GLY A 1 230 ? -4.637 -5.826 -8.045 1.00 94.50 230 GLY A C 1
ATOM 1789 O O . GLY A 1 230 ? -5.700 -5.235 -7.818 1.00 94.50 230 GLY A O 1
ATOM 1790 N N . LYS A 1 231 ? -3.543 -5.622 -7.301 1.00 95.31 231 LYS A N 1
ATOM 1791 C CA . LYS A 1 231 ? -3.478 -4.731 -6.135 1.00 95.31 231 LYS A CA 1
ATOM 1792 C C . LYS A 1 231 ? -3.764 -3.286 -6.552 1.00 95.31 231 LYS A C 1
ATOM 1794 O O . LYS A 1 231 ? -3.261 -2.803 -7.570 1.00 95.31 231 LYS A O 1
ATOM 1799 N N . GLY A 1 232 ? -4.586 -2.578 -5.777 1.00 96.12 232 GLY A N 1
ATOM 1800 C CA . GLY A 1 232 ? -4.962 -1.193 -6.084 1.00 96.12 232 GLY A CA 1
ATOM 1801 C C . GLY A 1 232 ? -5.755 -1.033 -7.384 1.00 96.12 232 GLY A C 1
ATOM 1802 O O . GLY A 1 232 ? -5.724 0.025 -8.006 1.00 96.12 232 GLY A O 1
ATOM 1803 N N . GLY A 1 233 ? -6.437 -2.085 -7.849 1.00 95.44 233 GLY A N 1
ATOM 1804 C CA . GLY A 1 233 ? -7.230 -2.045 -9.081 1.00 95.44 233 GLY A CA 1
ATOM 1805 C C . GLY A 1 233 ? -6.412 -2.113 -10.374 1.00 95.44 233 GLY A C 1
ATOM 1806 O O . GLY A 1 233 ? -6.977 -1.903 -11.453 1.00 95.44 233 GLY A O 1
ATOM 1807 N N . ARG A 1 234 ? -5.111 -2.419 -10.284 1.00 96.50 234 ARG A N 1
ATOM 1808 C CA . ARG A 1 234 ? -4.269 -2.739 -11.443 1.00 96.50 234 ARG A CA 1
ATOM 1809 C C . ARG A 1 234 ? -4.781 -3.995 -12.135 1.00 96.50 234 ARG A C 1
ATOM 1811 O O . ARG A 1 234 ? -5.435 -4.843 -11.531 1.00 96.50 234 ARG A O 1
ATOM 1818 N N . LYS A 1 235 ? -4.505 -4.118 -13.429 1.00 94.06 235 LYS A N 1
ATOM 1819 C CA . LYS A 1 235 ? -4.895 -5.287 -14.225 1.00 94.06 235 LYS A CA 1
ATOM 1820 C C . LYS A 1 235 ? -3.664 -5.847 -14.918 1.00 94.06 235 LYS A C 1
ATOM 1822 O O . LYS A 1 235 ? -2.964 -5.050 -15.535 1.00 94.06 235 LYS A O 1
ATOM 1827 N N . PRO A 1 236 ? -3.464 -7.176 -14.972 1.00 92.00 236 PRO A N 1
ATOM 1828 C CA . PRO A 1 236 ? -2.308 -7.768 -15.651 1.00 92.00 236 PRO A CA 1
ATOM 1829 C C . PRO A 1 236 ? -2.094 -7.239 -17.080 1.00 92.00 236 PRO A C 1
ATOM 1831 O O . PRO A 1 236 ? -0.974 -6.967 -17.495 1.00 92.00 236 PRO A O 1
ATOM 1834 N N . ALA A 1 237 ? -3.186 -6.995 -17.816 1.00 91.25 237 ALA A N 1
ATOM 1835 C CA . ALA A 1 237 ? -3.145 -6.463 -19.180 1.00 91.25 237 ALA A CA 1
ATOM 1836 C C . ALA A 1 237 ? -2.525 -5.055 -19.304 1.00 91.25 237 ALA A C 1
ATOM 1838 O O . ALA A 1 237 ? -2.067 -4.697 -20.384 1.00 91.25 237 ALA A O 1
ATOM 1839 N N . GLN A 1 238 ? -2.511 -4.267 -18.226 1.00 93.44 238 GLN A N 1
ATOM 1840 C CA . GLN A 1 238 ? -1.947 -2.914 -18.202 1.00 93.44 238 GLN A CA 1
ATOM 1841 C C . GLN A 1 238 ? -0.440 -2.909 -17.936 1.00 93.44 238 GLN A C 1
ATOM 1843 O O . GLN A 1 238 ? 0.193 -1.870 -18.083 1.00 93.44 238 GLN A O 1
ATOM 1848 N N . PHE A 1 239 ? 0.163 -4.043 -17.570 1.00 93.00 239 PHE A N 1
ATOM 1849 C CA . PHE A 1 239 ? 1.575 -4.075 -17.196 1.00 93.00 239 PHE A CA 1
ATOM 1850 C C . PHE A 1 239 ? 2.497 -3.591 -18.328 1.00 93.00 239 PHE A C 1
ATOM 1852 O O . PHE A 1 239 ? 3.404 -2.793 -18.108 1.00 93.00 239 PHE A O 1
ATOM 1859 N N . ALA A 1 240 ? 2.198 -3.975 -19.573 1.00 92.31 240 ALA A N 1
ATOM 1860 C CA . ALA A 1 240 ? 2.932 -3.497 -20.744 1.00 92.31 240 ALA A CA 1
ATOM 1861 C C . ALA A 1 240 ? 2.837 -1.968 -20.937 1.00 92.31 240 ALA A C 1
ATOM 1863 O O . ALA A 1 240 ? 3.746 -1.359 -21.505 1.00 92.31 240 ALA A O 1
ATOM 1864 N N . GLU A 1 241 ? 1.759 -1.335 -20.463 1.00 95.50 241 GLU A N 1
ATOM 1865 C CA . GLU A 1 241 ? 1.590 0.121 -20.520 1.00 95.50 241 GLU A CA 1
ATOM 1866 C C . GLU A 1 241 ? 2.557 0.834 -19.567 1.00 95.50 241 GLU A C 1
ATOM 1868 O O . GLU A 1 241 ? 2.976 1.948 -19.873 1.00 95.50 241 GLU A O 1
ATOM 1873 N N . VAL A 1 242 ? 2.976 0.193 -18.468 1.00 95.56 242 VAL A N 1
ATOM 1874 C CA . VAL A 1 242 ? 3.986 0.745 -17.546 1.00 95.56 242 VAL A CA 1
ATOM 1875 C C . VAL A 1 242 ? 5.313 0.929 -18.265 1.00 95.56 242 VAL A C 1
ATOM 1877 O O . VAL A 1 242 ? 5.878 2.016 -18.217 1.00 95.56 242 VAL A O 1
ATOM 1880 N N . GLY A 1 243 ? 5.776 -0.082 -19.008 1.00 94.12 243 GLY A N 1
ATOM 1881 C CA . GLY A 1 243 ? 7.003 0.021 -19.803 1.00 94.12 243 GLY A CA 1
ATOM 1882 C C . GLY A 1 243 ? 6.933 1.136 -20.852 1.00 94.12 243 GLY A C 1
ATOM 1883 O O . GLY A 1 243 ? 7.860 1.932 -20.975 1.00 94.12 243 GLY A O 1
ATOM 1884 N N . GLN A 1 244 ? 5.802 1.262 -21.556 1.00 95.50 244 GLN A N 1
ATOM 1885 C CA . GLN A 1 244 ? 5.590 2.339 -22.537 1.00 95.50 244 GLN A CA 1
ATOM 1886 C C . GLN A 1 244 ? 5.542 3.726 -21.885 1.00 95.50 244 GLN A C 1
ATOM 1888 O O . GLN A 1 244 ? 6.043 4.708 -22.441 1.00 95.50 244 GLN A O 1
ATOM 1893 N N . ARG A 1 245 ? 4.923 3.824 -20.707 1.00 97.00 245 ARG A N 1
ATOM 1894 C CA . ARG A 1 245 ? 4.846 5.068 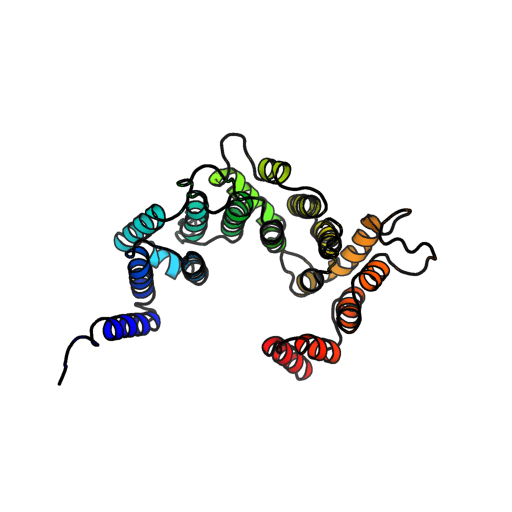-19.947 1.00 97.00 245 ARG A CA 1
ATOM 1895 C C . ARG A 1 245 ? 6.224 5.468 -19.428 1.00 97.00 245 ARG A C 1
ATOM 1897 O O . ARG A 1 245 ? 6.604 6.620 -19.603 1.00 97.00 245 ARG A O 1
ATOM 1904 N N . PHE A 1 246 ? 6.983 4.518 -18.891 1.00 96.69 246 PHE A N 1
ATOM 1905 C CA . PHE A 1 246 ? 8.357 4.714 -18.438 1.00 96.69 246 PHE A CA 1
ATOM 1906 C C . PHE A 1 246 ? 9.270 5.176 -19.584 1.00 96.69 246 PHE A C 1
ATOM 1908 O O . PHE A 1 246 ? 9.977 6.169 -19.442 1.00 96.69 246 PHE A O 1
ATOM 1915 N N . GLU A 1 247 ? 9.173 4.542 -20.758 1.00 95.69 247 GLU A N 1
ATOM 1916 C CA . GLU A 1 247 ? 9.848 4.974 -21.992 1.00 95.69 247 GLU A CA 1
ATOM 1917 C C . GLU A 1 247 ? 9.519 6.429 -22.343 1.00 95.69 247 GLU A C 1
ATOM 1919 O O . GLU A 1 247 ? 10.407 7.254 -22.545 1.00 95.69 247 GLU A O 1
ATOM 1924 N N . THR A 1 248 ? 8.229 6.767 -22.363 1.00 96.12 248 THR A N 1
ATOM 1925 C CA . THR A 1 248 ? 7.770 8.119 -22.707 1.00 96.12 248 THR A CA 1
ATOM 1926 C C . THR A 1 248 ? 8.291 9.165 -21.722 1.00 96.12 248 THR A C 1
ATOM 1928 O O . THR A 1 248 ? 8.594 10.288 -22.118 1.00 96.12 248 THR A O 1
ATOM 1931 N N . MET A 1 249 ? 8.376 8.811 -20.441 1.00 95.56 249 MET A N 1
ATOM 1932 C CA . MET A 1 249 ? 8.734 9.742 -19.375 1.00 95.56 249 MET A CA 1
ATOM 1933 C C . MET A 1 249 ? 10.243 9.901 -19.196 1.00 95.56 249 MET A C 1
ATOM 1935 O O . MET A 1 249 ? 10.698 11.004 -18.898 1.00 95.56 249 MET A O 1
ATOM 1939 N N . PHE A 1 250 ? 11.015 8.828 -19.380 1.00 95.44 250 PHE A N 1
ATOM 1940 C CA . PHE A 1 250 ? 12.427 8.791 -18.986 1.00 95.44 250 PHE A CA 1
ATOM 1941 C C . PHE A 1 250 ? 13.381 8.280 -20.078 1.00 95.44 250 PHE A C 1
ATOM 1943 O O . PHE A 1 250 ? 14.594 8.414 -19.917 1.00 95.44 250 PHE A O 1
ATOM 1950 N N . GLY A 1 251 ? 12.857 7.736 -21.182 1.00 94.44 251 GLY A N 1
ATOM 1951 C CA . GLY A 1 251 ? 13.623 7.198 -22.317 1.00 94.44 251 GLY A CA 1
ATOM 1952 C C . GLY A 1 251 ? 13.808 8.145 -23.505 1.00 94.44 251 GLY A C 1
ATOM 1953 O O . GLY A 1 251 ? 14.685 7.925 -24.338 1.00 94.44 251 GLY A O 1
ATOM 1954 N N . GLY A 1 252 ? 13.004 9.213 -23.595 1.00 90.88 252 GLY A N 1
ATOM 1955 C CA . GLY A 1 252 ? 13.059 10.189 -24.693 1.00 90.88 252 GLY A CA 1
ATOM 1956 C C . GLY A 1 252 ? 14.413 10.899 -24.840 1.00 90.88 252 GLY A C 1
ATOM 1957 O O . GLY A 1 252 ? 15.300 10.754 -24.003 1.00 90.88 252 GLY A O 1
ATOM 1958 N N . GLU A 1 253 ? 14.607 11.676 -25.912 1.00 90.50 253 GLU A N 1
ATOM 1959 C CA . GLU A 1 253 ? 15.860 12.422 -26.158 1.00 90.50 253 GLU A CA 1
ATOM 1960 C C . GLU A 1 253 ? 16.270 13.267 -24.936 1.00 90.50 253 GLU A C 1
ATOM 1962 O O . GLU A 1 253 ? 15.514 14.129 -24.490 1.00 90.50 253 GLU A O 1
ATOM 1967 N N . GLY A 1 254 ? 17.458 12.996 -24.381 1.00 85.88 254 GLY A N 1
ATOM 1968 C CA . GLY A 1 254 ? 17.957 13.643 -23.158 1.00 85.88 254 GLY A CA 1
ATOM 1969 C C . GLY A 1 254 ? 17.374 13.107 -21.840 1.00 85.88 254 GLY A C 1
ATOM 1970 O O . GLY A 1 254 ? 17.675 13.653 -20.781 1.00 85.88 254 GLY A O 1
ATOM 1971 N N . GLY A 1 255 ? 16.549 12.060 -21.892 1.00 91.88 255 GLY A N 1
ATOM 1972 C CA . GLY A 1 255 ? 16.052 11.324 -20.733 1.00 91.88 255 GLY A CA 1
ATOM 1973 C C . GLY A 1 255 ? 17.141 10.480 -20.066 1.00 91.88 255 GLY A C 1
ATOM 1974 O O . GLY A 1 255 ? 18.094 10.043 -20.710 1.00 91.88 255 GLY A O 1
ATOM 1975 N N . ARG A 1 256 ? 16.992 10.245 -18.759 1.00 90.25 256 ARG A N 1
ATOM 1976 C CA . ARG A 1 256 ? 17.973 9.543 -17.913 1.00 90.25 256 ARG A CA 1
ATOM 1977 C C . ARG A 1 256 ? 18.288 8.121 -18.380 1.00 90.25 256 ARG A C 1
ATOM 1979 O O . ARG A 1 256 ? 19.432 7.688 -18.249 1.00 90.25 256 ARG A O 1
ATOM 1986 N N . TYR A 1 257 ? 17.288 7.431 -18.921 1.00 93.94 257 TYR A N 1
ATOM 1987 C CA . TYR A 1 257 ? 17.388 6.045 -19.378 1.00 93.94 257 TYR A CA 1
ATOM 1988 C C . TYR A 1 257 ? 17.292 5.947 -20.904 1.00 93.94 257 TYR A C 1
ATOM 1990 O O . TYR A 1 257 ? 16.858 4.934 -21.448 1.00 93.94 257 TYR A O 1
ATOM 1998 N N . ASN A 1 258 ? 17.668 7.014 -21.611 1.00 94.25 258 ASN A N 1
ATOM 1999 C CA . ASN A 1 258 ? 17.763 6.995 -23.062 1.00 94.25 258 ASN A CA 1
ATOM 2000 C C . ASN A 1 258 ? 18.904 6.073 -23.520 1.00 94.25 258 ASN A C 1
ATOM 2002 O O . ASN A 1 258 ? 20.048 6.215 -23.085 1.00 94.25 258 ASN A O 1
ATOM 2006 N N . ASP A 1 259 ? 18.610 5.169 -24.453 1.00 93.12 259 ASP A N 1
ATOM 2007 C CA . ASP A 1 259 ? 19.628 4.404 -25.167 1.00 93.12 259 ASP A CA 1
ATOM 2008 C C . ASP A 1 259 ? 20.119 5.165 -26.412 1.00 93.12 259 ASP A C 1
ATOM 2010 O O . ASP A 1 259 ? 19.609 4.972 -27.517 1.00 93.12 259 ASP A O 1
ATOM 2014 N N . GLU A 1 260 ? 21.155 6.001 -26.263 1.00 86.94 260 GLU A N 1
ATOM 2015 C CA . GLU A 1 260 ? 21.684 6.832 -27.365 1.00 86.94 260 GLU A CA 1
ATOM 2016 C C . GLU A 1 260 ? 22.140 6.016 -28.589 1.00 86.94 260 GLU A C 1
ATOM 2018 O O . GLU A 1 260 ? 22.153 6.509 -29.720 1.00 86.94 260 GLU A O 1
ATOM 2023 N N . SER A 1 261 ? 22.535 4.758 -28.370 1.00 86.50 261 SER A N 1
ATOM 2024 C CA . SER A 1 261 ? 22.955 3.840 -29.439 1.00 86.50 261 SER A CA 1
ATOM 2025 C C . SER A 1 261 ? 21.774 3.252 -30.219 1.00 86.50 261 SER A C 1
ATOM 2027 O O . SER A 1 261 ? 21.962 2.770 -31.340 1.00 86.50 261 SER A O 1
ATOM 2029 N N . GLY A 1 262 ? 20.573 3.321 -29.643 1.00 82.50 262 GLY A N 1
ATOM 2030 C CA . GLY A 1 262 ? 19.357 2.690 -30.124 1.00 82.50 262 GLY A CA 1
ATOM 2031 C C . GLY A 1 262 ? 19.362 1.166 -29.972 1.00 82.50 262 GLY A C 1
ATOM 2032 O O . GLY A 1 262 ? 20.368 0.490 -30.190 1.00 82.50 262 GLY A O 1
ATOM 2033 N N . GLY A 1 263 ? 18.183 0.609 -29.694 1.00 87.06 263 GLY A N 1
ATOM 2034 C CA . GLY A 1 263 ? 17.948 -0.837 -29.700 1.00 87.06 263 GLY A CA 1
ATOM 2035 C C . GLY A 1 263 ? 17.566 -1.441 -28.354 1.00 87.06 263 GLY A C 1
ATOM 2036 O O . GLY A 1 263 ? 17.126 -2.589 -28.350 1.00 87.06 263 GLY A O 1
ATOM 2037 N N . ARG A 1 264 ? 17.672 -0.688 -27.256 1.00 94.00 264 ARG A N 1
ATOM 2038 C CA . ARG A 1 264 ? 17.104 -1.046 -25.951 1.00 94.00 264 ARG A CA 1
ATOM 2039 C C . ARG A 1 264 ? 15.957 -0.116 -25.577 1.00 94.00 264 ARG A C 1
ATOM 2041 O O . ARG A 1 264 ? 15.938 1.043 -25.984 1.00 94.00 264 ARG A O 1
ATOM 2048 N N . SER A 1 265 ? 15.004 -0.632 -24.809 1.00 94.94 265 SER A N 1
ATOM 2049 C CA . SER A 1 265 ? 13.987 0.201 -24.156 1.00 94.94 265 SER A CA 1
ATOM 2050 C C . SER A 1 265 ? 14.557 0.873 -22.906 1.00 94.94 265 SER A C 1
ATOM 2052 O O . SER A 1 265 ? 15.474 0.350 -22.274 1.00 94.94 265 SER A O 1
ATOM 2054 N N . ALA A 1 266 ? 13.973 1.990 -22.489 1.00 96.00 266 ALA A N 1
ATOM 2055 C CA . ALA A 1 266 ? 14.301 2.679 -21.248 1.00 96.00 266 ALA A CA 1
ATOM 2056 C C . ALA A 1 266 ? 14.158 1.775 -20.024 1.00 96.00 266 ALA A C 1
ATOM 2058 O O . ALA A 1 266 ? 14.936 1.898 -19.087 1.00 96.00 266 ALA A O 1
ATOM 2059 N N . MET A 1 267 ? 13.202 0.839 -20.041 1.00 96.00 267 MET A N 1
ATOM 2060 C CA . MET A 1 267 ? 13.059 -0.164 -18.984 1.00 96.00 267 MET A CA 1
ATOM 2061 C C . MET A 1 267 ? 14.257 -1.120 -18.948 1.00 96.00 267 MET A C 1
ATOM 2063 O O . MET A 1 267 ? 14.743 -1.459 -17.877 1.00 96.00 267 MET A O 1
ATOM 2067 N N . GLU A 1 268 ? 14.761 -1.554 -20.106 1.00 95.75 268 GLU A N 1
ATOM 2068 C CA . GLU A 1 268 ? 15.961 -2.397 -20.168 1.00 95.75 268 GLU A CA 1
ATOM 2069 C C . GLU A 1 268 ? 17.208 -1.640 -19.708 1.00 95.75 268 GLU A C 1
ATOM 2071 O O . GLU A 1 268 ? 17.995 -2.208 -18.956 1.00 95.75 268 GLU A O 1
ATOM 2076 N N . VAL A 1 269 ? 17.368 -0.374 -20.116 1.00 96.25 269 VAL A N 1
ATOM 2077 C CA . VAL A 1 269 ? 18.472 0.486 -19.656 1.00 96.25 269 VAL A CA 1
ATOM 2078 C C . VAL A 1 269 ? 18.394 0.694 -18.145 1.00 96.25 269 VAL A C 1
ATOM 2080 O O . VAL A 1 269 ? 19.383 0.465 -17.463 1.00 96.25 269 VAL A O 1
ATOM 2083 N N . PHE A 1 270 ? 17.220 1.047 -17.617 1.00 95.75 270 PHE A N 1
ATOM 2084 C CA . PHE A 1 270 ? 16.971 1.185 -16.181 1.00 95.75 270 PHE A CA 1
ATOM 2085 C C . PHE A 1 270 ? 17.344 -0.086 -15.413 1.00 95.75 270 PHE A C 1
ATOM 2087 O O . PHE A 1 270 ? 18.135 -0.031 -14.481 1.00 95.75 270 PHE A O 1
ATOM 2094 N N . LEU A 1 271 ? 16.846 -1.255 -15.824 1.00 96.19 271 LEU A N 1
ATOM 2095 C CA . LEU A 1 271 ? 17.162 -2.495 -15.116 1.00 96.19 271 LEU A CA 1
ATOM 2096 C C . LEU A 1 271 ? 18.656 -2.842 -15.211 1.00 96.19 271 LEU A C 1
ATOM 2098 O O . LEU A 1 271 ? 19.202 -3.354 -14.241 1.00 96.19 271 LEU A O 1
ATOM 2102 N N . ASP A 1 272 ? 19.313 -2.599 -16.350 1.00 95.19 272 ASP A N 1
ATOM 2103 C CA . ASP A 1 272 ? 20.757 -2.829 -16.517 1.00 95.19 272 ASP A CA 1
ATOM 2104 C C . ASP A 1 272 ? 21.619 -1.881 -15.664 1.00 95.19 272 ASP A C 1
ATOM 2106 O O . ASP A 1 272 ? 22.670 -2.305 -15.180 1.00 95.19 272 ASP A O 1
ATOM 2110 N N . ASP A 1 273 ? 21.195 -0.625 -15.503 1.00 93.12 273 ASP A N 1
ATOM 2111 C CA . ASP A 1 273 ? 21.899 0.390 -14.712 1.00 93.12 273 ASP A CA 1
ATOM 2112 C C . ASP A 1 273 ? 21.720 0.144 -13.205 1.00 93.12 273 ASP A C 1
ATOM 2114 O O . ASP A 1 273 ? 22.687 0.240 -12.448 1.00 93.12 273 ASP A O 1
ATOM 2118 N N . GLU A 1 274 ? 20.501 -0.202 -12.779 1.00 94.44 274 GLU A N 1
ATOM 2119 C CA . GLU A 1 274 ? 20.122 -0.253 -11.362 1.00 94.44 274 GLU A CA 1
ATOM 2120 C C . GLU A 1 274 ? 20.256 -1.646 -10.730 1.00 94.44 274 GLU A C 1
ATOM 2122 O O . GLU A 1 274 ? 20.315 -1.771 -9.507 1.00 94.44 274 GLU A O 1
ATOM 2127 N N . LEU A 1 275 ? 20.305 -2.721 -11.525 1.00 94.88 275 LEU A N 1
ATOM 2128 C CA . LEU A 1 275 ? 20.321 -4.094 -11.012 1.00 94.88 275 LEU A CA 1
ATOM 2129 C C . LEU A 1 275 ? 21.505 -4.896 -11.538 1.00 94.88 275 LEU A C 1
ATOM 2131 O O . LEU A 1 275 ? 22.028 -4.692 -12.630 1.00 94.88 275 LEU A O 1
ATOM 2135 N N . SER A 1 276 ? 21.879 -5.934 -10.791 1.00 94.62 276 SER A N 1
ATOM 2136 C CA . SER A 1 276 ? 22.886 -6.892 -11.245 1.00 94.62 276 SER A CA 1
ATOM 2137 C C . SER A 1 276 ? 22.572 -8.323 -10.807 1.00 94.62 276 SER A C 1
ATOM 2139 O O . SER A 1 276 ? 21.637 -8.591 -10.050 1.00 94.62 276 SER A O 1
ATOM 2141 N N . GLY A 1 277 ? 23.345 -9.281 -11.327 1.00 95.44 277 GLY A N 1
ATOM 2142 C CA . GLY A 1 277 ? 23.314 -10.669 -10.873 1.00 95.44 277 GLY A CA 1
ATOM 2143 C C . GLY A 1 277 ? 21.932 -11.321 -10.967 1.00 95.44 277 GLY A C 1
ATOM 2144 O O . GLY A 1 277 ? 21.356 -11.421 -12.052 1.00 95.44 277 GLY A O 1
ATOM 2145 N N . LEU A 1 278 ? 21.445 -11.829 -9.832 1.00 95.19 278 LEU A N 1
ATOM 2146 C CA . LEU A 1 278 ? 20.170 -12.538 -9.750 1.00 95.19 278 LEU A CA 1
ATOM 2147 C C . LEU A 1 278 ? 18.966 -11.583 -9.789 1.00 95.19 278 LEU A C 1
ATOM 2149 O O . LEU A 1 278 ? 17.968 -11.946 -10.404 1.00 95.19 278 LEU A O 1
ATOM 2153 N N . ASP A 1 279 ? 19.069 -10.366 -9.228 1.00 95.56 279 ASP A N 1
ATOM 2154 C CA . ASP A 1 279 ? 17.976 -9.371 -9.279 1.00 95.56 279 ASP A CA 1
ATOM 2155 C C . ASP A 1 279 ? 17.685 -8.992 -10.718 1.00 95.56 279 ASP A C 1
ATOM 2157 O O . ASP A 1 279 ? 16.545 -9.051 -11.168 1.00 95.56 279 ASP A O 1
ATOM 2161 N N . ARG A 1 280 ? 18.745 -8.698 -11.478 1.00 96.69 280 ARG A N 1
ATOM 2162 C CA . ARG A 1 280 ? 18.6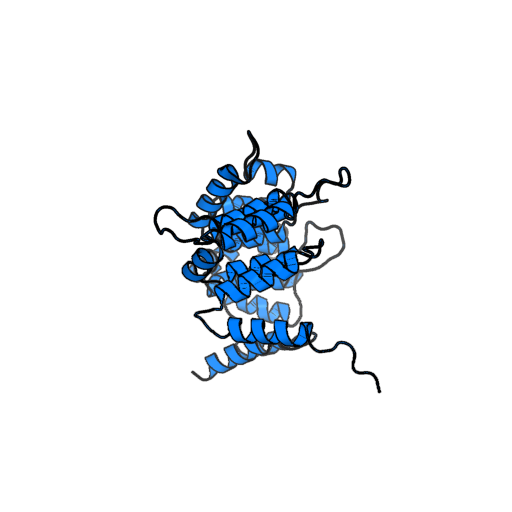11 -8.325 -12.882 1.00 96.69 280 ARG A CA 1
ATOM 2163 C C . ARG A 1 280 ? 17.944 -9.416 -13.713 1.00 96.69 280 ARG A C 1
ATOM 2165 O O . ARG A 1 280 ? 17.150 -9.109 -14.603 1.00 96.69 280 ARG A O 1
ATOM 2172 N N . GLN A 1 281 ? 18.283 -10.679 -13.451 1.00 97.00 281 GLN A N 1
ATOM 2173 C CA . GLN A 1 281 ? 17.668 -11.815 -14.137 1.00 97.00 281 GLN A CA 1
ATOM 2174 C C . GLN A 1 281 ? 16.195 -11.941 -13.752 1.00 97.00 281 GLN A C 1
ATOM 2176 O O . GLN A 1 281 ? 15.348 -12.003 -14.639 1.00 97.00 281 GLN A O 1
ATOM 2181 N N . PHE A 1 282 ? 15.892 -11.949 -12.453 1.00 96.69 282 PHE A N 1
ATOM 2182 C CA . PHE A 1 282 ? 14.537 -12.121 -11.937 1.00 96.69 282 PHE A CA 1
ATOM 2183 C C . PHE A 1 282 ? 13.613 -10.969 -12.360 1.00 96.69 282 PHE A C 1
ATOM 2185 O O . PHE A 1 282 ? 12.640 -11.192 -13.081 1.00 96.69 282 PHE A O 1
ATOM 2192 N N . LEU A 1 283 ? 13.964 -9.728 -12.017 1.00 96.75 283 LEU A N 1
ATOM 2193 C CA . LEU A 1 283 ? 13.179 -8.538 -12.356 1.00 96.75 283 LEU A CA 1
ATOM 2194 C C . LEU A 1 283 ? 13.173 -8.258 -13.862 1.00 96.75 283 LEU A C 1
ATOM 2196 O O . LEU A 1 283 ? 12.187 -7.755 -14.389 1.00 96.75 283 LEU A O 1
ATOM 2200 N N . GLY A 1 284 ? 14.215 -8.670 -14.588 1.00 96.31 284 GLY A N 1
ATOM 2201 C CA . GLY A 1 284 ? 14.225 -8.656 -16.050 1.00 96.31 284 GLY A CA 1
ATOM 2202 C C . GLY A 1 284 ? 13.168 -9.559 -16.676 1.00 96.31 284 GLY A C 1
ATOM 2203 O O . GLY A 1 284 ? 12.498 -9.160 -17.633 1.00 96.31 284 GLY A O 1
ATOM 2204 N N . GLN A 1 285 ? 13.001 -10.771 -16.139 1.00 95.31 285 GLN A N 1
ATOM 2205 C CA . GLN A 1 285 ? 11.932 -11.660 -16.583 1.00 95.31 285 GLN A CA 1
ATOM 2206 C C . GLN A 1 285 ? 10.560 -11.100 -16.217 1.00 95.31 285 GLN A C 1
ATOM 2208 O O . GLN A 1 285 ? 9.707 -11.021 -17.098 1.00 95.31 285 GLN A O 1
ATOM 2213 N N . MET A 1 286 ? 10.389 -10.627 -14.979 1.00 94.44 286 MET A N 1
ATOM 2214 C CA . MET A 1 286 ? 9.151 -9.985 -14.531 1.00 94.44 286 MET A CA 1
ATOM 2215 C C . MET A 1 286 ? 8.771 -8.813 -15.444 1.00 94.44 286 MET A C 1
ATOM 2217 O O . MET A 1 286 ? 7.651 -8.778 -15.938 1.00 94.44 286 MET A O 1
ATOM 2221 N N . ALA A 1 287 ? 9.706 -7.917 -15.773 1.00 93.12 287 ALA A N 1
ATOM 2222 C CA . ALA A 1 287 ? 9.466 -6.777 -16.661 1.00 93.12 287 ALA A CA 1
ATOM 2223 C C . ALA A 1 287 ? 9.067 -7.178 -18.092 1.00 93.12 287 ALA A C 1
ATOM 2225 O O . ALA A 1 287 ? 8.281 -6.488 -18.737 1.00 93.12 287 ALA A O 1
ATOM 2226 N N . THR A 1 288 ? 9.591 -8.297 -18.599 1.00 89.88 288 THR A N 1
ATOM 2227 C CA . THR A 1 288 ? 9.372 -8.722 -19.993 1.00 89.88 288 THR A CA 1
ATOM 2228 C C . THR A 1 288 ? 8.139 -9.608 -20.152 1.00 89.88 288 THR A C 1
ATOM 2230 O O . THR A 1 288 ? 7.377 -9.465 -21.107 1.00 89.88 288 THR A O 1
ATOM 2233 N N . LYS A 1 289 ? 7.969 -10.575 -19.247 1.00 89.62 289 LYS A N 1
ATOM 2234 C CA . LYS A 1 289 ? 6.941 -11.621 -19.324 1.00 89.62 289 LYS A CA 1
ATOM 2235 C C . LYS A 1 289 ? 5.756 -11.344 -18.398 1.00 89.62 289 LYS A C 1
ATOM 2237 O O . LYS A 1 289 ? 4.725 -11.991 -18.533 1.00 89.62 289 LYS A O 1
ATOM 2242 N N . GLY A 1 290 ? 5.906 -10.412 -17.459 1.00 87.88 290 GLY A N 1
ATOM 2243 C CA . GLY A 1 290 ? 4.976 -10.224 -16.352 1.00 87.88 290 GLY A CA 1
ATOM 2244 C C . GLY A 1 290 ? 5.129 -11.269 -15.249 1.00 87.88 290 GLY A C 1
ATOM 2245 O O . GLY A 1 290 ? 4.372 -11.199 -14.296 1.00 87.88 290 GLY A O 1
ATOM 2246 N N . GLU A 1 291 ? 6.061 -12.223 -15.365 1.00 89.69 291 GLU A N 1
ATOM 2247 C CA . GLU A 1 291 ? 6.368 -13.280 -14.390 1.00 89.69 291 GLU A CA 1
ATOM 2248 C C . GLU A 1 291 ? 7.806 -13.798 -14.585 1.00 89.69 291 GLU A C 1
ATOM 2250 O O . GLU A 1 291 ? 8.413 -13.587 -15.639 1.00 89.69 291 GLU A O 1
ATOM 2255 N N . ALA A 1 292 ? 8.360 -14.478 -13.582 1.00 93.00 292 ALA A N 1
ATOM 2256 C CA . ALA A 1 292 ? 9.649 -15.156 -13.690 1.00 93.00 292 ALA A CA 1
ATOM 2257 C C . ALA A 1 292 ? 9.468 -16.670 -13.828 1.00 93.00 292 ALA A C 1
ATOM 2259 O O . ALA A 1 292 ? 8.499 -17.241 -13.332 1.00 93.00 292 ALA A O 1
ATOM 2260 N N . ASP A 1 293 ? 10.433 -17.326 -14.470 1.00 95.12 293 ASP A N 1
ATOM 2261 C CA . ASP A 1 293 ? 10.474 -18.785 -14.522 1.00 95.12 293 ASP A CA 1
ATOM 2262 C C . ASP A 1 293 ? 10.542 -19.355 -13.081 1.00 95.12 293 ASP A C 1
ATOM 2264 O O . ASP A 1 293 ? 11.309 -18.830 -12.261 1.00 95.12 293 ASP A O 1
ATOM 2268 N N . PRO A 1 294 ? 9.797 -20.430 -12.748 1.00 95.75 294 PRO A N 1
ATOM 2269 C CA . PRO A 1 294 ? 9.705 -20.947 -11.379 1.00 95.75 294 PRO A CA 1
ATOM 2270 C C . PRO A 1 294 ? 11.057 -21.255 -10.724 1.00 95.75 294 PRO A C 1
ATOM 2272 O O . PRO A 1 294 ? 11.260 -20.979 -9.543 1.00 95.75 294 PRO A O 1
ATOM 2275 N N . GLU A 1 295 ? 12.017 -21.796 -11.479 1.00 95.19 295 GLU A N 1
ATOM 2276 C CA . GLU A 1 295 ? 13.360 -22.092 -10.975 1.00 95.19 295 GLU A CA 1
ATOM 2277 C C . GLU A 1 295 ? 14.111 -20.821 -10.570 1.00 95.19 295 GLU A C 1
ATOM 2279 O O . GLU A 1 295 ? 14.820 -20.808 -9.562 1.00 95.19 295 GLU A O 1
ATOM 2284 N N . LEU A 1 296 ? 13.953 -19.750 -11.350 1.00 96.19 296 LEU A N 1
ATOM 2285 C CA . LEU A 1 296 ? 14.554 -18.455 -11.060 1.00 96.19 296 LEU A CA 1
ATOM 2286 C C . LEU A 1 296 ? 13.899 -17.812 -9.840 1.00 96.19 296 LEU A C 1
ATOM 2288 O O . LEU A 1 296 ? 14.602 -17.264 -8.995 1.00 96.19 296 LEU A O 1
ATOM 2292 N N . GLU A 1 297 ? 12.579 -17.932 -9.719 1.00 95.06 297 GLU A N 1
ATOM 2293 C CA . GLU A 1 297 ? 11.844 -17.422 -8.569 1.00 95.06 297 GLU A CA 1
ATOM 2294 C C . GLU A 1 297 ? 12.209 -18.159 -7.269 1.00 95.06 297 GLU A C 1
ATOM 2296 O O . GLU A 1 297 ? 12.415 -17.518 -6.240 1.00 95.06 297 GLU A O 1
ATOM 2301 N N . ILE A 1 298 ? 12.396 -19.485 -7.307 1.00 95.56 298 ILE A N 1
ATOM 2302 C CA . ILE A 1 298 ? 12.895 -20.256 -6.154 1.00 95.56 298 ILE A CA 1
ATOM 2303 C C . ILE A 1 298 ? 14.311 -19.808 -5.777 1.00 95.56 298 ILE A C 1
ATOM 2305 O O . ILE A 1 298 ? 14.586 -19.576 -4.600 1.00 95.56 298 ILE A O 1
ATOM 2309 N N . MET A 1 299 ? 15.214 -19.658 -6.756 1.00 95.06 299 MET A N 1
ATOM 2310 C CA . MET A 1 299 ? 16.567 -19.153 -6.485 1.00 95.06 299 MET A CA 1
ATOM 2311 C C . MET A 1 299 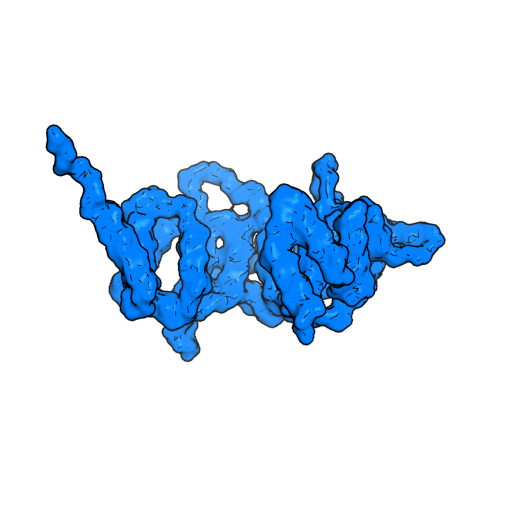? 16.532 -17.759 -5.853 1.00 95.06 299 MET A C 1
ATOM 2313 O O . MET A 1 299 ? 17.318 -17.483 -4.947 1.00 95.06 299 MET A O 1
ATOM 2317 N N . TYR A 1 300 ? 15.620 -16.901 -6.313 1.00 94.25 300 TYR A N 1
ATOM 2318 C CA . TYR A 1 300 ? 15.414 -15.564 -5.769 1.00 94.25 300 TYR A CA 1
ATOM 2319 C C . TYR A 1 300 ? 14.889 -15.607 -4.327 1.00 94.25 300 TYR A C 1
ATOM 2321 O O . TYR A 1 300 ? 15.456 -14.960 -3.454 1.00 94.25 300 TYR A O 1
ATOM 2329 N N . ALA A 1 301 ? 13.886 -16.442 -4.040 1.00 94.06 301 ALA A N 1
ATOM 2330 C CA . ALA A 1 301 ? 13.312 -16.628 -2.703 1.00 94.06 301 ALA A CA 1
ATOM 2331 C C . ALA A 1 301 ? 14.315 -17.176 -1.667 1.00 94.06 301 ALA A C 1
ATOM 2333 O O . ALA A 1 301 ? 14.172 -16.958 -0.466 1.00 94.06 301 ALA A O 1
ATOM 2334 N N . MET A 1 302 ? 15.343 -17.895 -2.123 1.00 93.19 302 MET A N 1
ATOM 2335 C CA . MET A 1 302 ? 16.415 -18.439 -1.282 1.00 93.19 302 MET A CA 1
ATOM 2336 C C . MET A 1 302 ? 17.609 -17.487 -1.113 1.00 93.19 302 MET A C 1
ATOM 2338 O O . MET A 1 302 ? 18.608 -17.852 -0.487 1.00 93.19 302 MET A O 1
ATOM 2342 N N . ARG A 1 303 ? 17.564 -16.293 -1.712 1.00 88.56 303 ARG A N 1
ATOM 2343 C CA . ARG A 1 303 ? 18.661 -15.328 -1.663 1.00 88.56 303 ARG A CA 1
ATOM 2344 C C . ARG A 1 303 ? 18.645 -14.541 -0.350 1.00 88.56 303 ARG A C 1
ATOM 2346 O O . ARG A 1 303 ? 17.610 -14.066 0.095 1.00 88.56 303 ARG A O 1
ATOM 2353 N N . GLY A 1 304 ? 19.837 -14.284 0.192 1.00 81.50 304 GLY A N 1
ATOM 2354 C CA . GLY A 1 304 ? 20.041 -13.390 1.334 1.00 81.50 304 GLY A CA 1
ATOM 2355 C C . GLY A 1 304 ? 20.203 -14.137 2.656 1.00 81.50 304 GLY A C 1
ATOM 2356 O O . GLY A 1 304 ? 20.571 -15.311 2.688 1.00 81.50 304 GLY A O 1
ATOM 2357 N N . ALA A 1 305 ? 19.999 -13.428 3.765 1.00 78.06 305 ALA A N 1
ATOM 2358 C CA . ALA A 1 305 ? 20.039 -14.019 5.097 1.00 78.06 305 ALA A CA 1
ATOM 2359 C C . ALA A 1 305 ? 18.687 -14.675 5.411 1.00 78.06 305 ALA A C 1
ATOM 2361 O O . ALA A 1 305 ? 17.814 -14.054 6.005 1.00 78.06 305 ALA A O 1
ATOM 2362 N N . GLY A 1 306 ? 18.528 -15.931 4.995 1.00 85.50 306 GLY A N 1
ATOM 2363 C CA . GLY A 1 306 ? 17.306 -16.708 5.202 1.00 85.50 306 GLY A CA 1
ATOM 2364 C C . GLY A 1 306 ? 16.743 -17.253 3.896 1.00 85.50 306 GLY A C 1
ATOM 2365 O O . GLY A 1 306 ? 17.402 -17.249 2.858 1.00 85.50 306 GLY A O 1
ATOM 2366 N N . THR A 1 307 ? 15.532 -17.783 3.959 1.00 92.81 307 THR A N 1
ATOM 2367 C CA . THR A 1 307 ? 14.769 -18.232 2.798 1.00 92.81 307 THR A CA 1
ATOM 2368 C C . THR A 1 307 ? 13.332 -17.811 3.022 1.00 92.81 307 THR A C 1
ATOM 2370 O O . THR A 1 307 ? 12.810 -17.993 4.114 1.00 92.81 307 THR A O 1
ATOM 2373 N N . ASP A 1 308 ? 12.693 -17.263 1.998 1.00 92.56 308 ASP A N 1
ATOM 2374 C CA . ASP A 1 308 ? 11.249 -17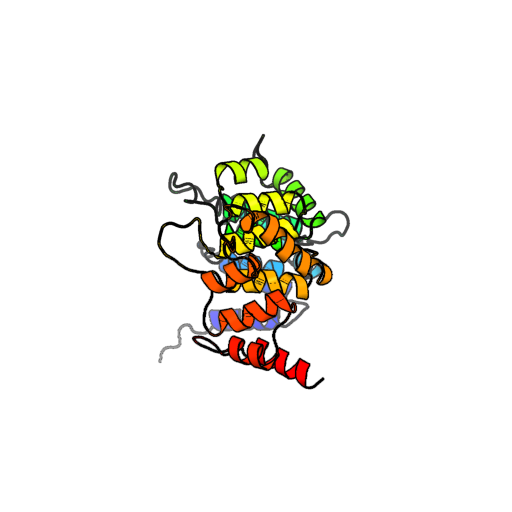.070 2.004 1.00 92.56 308 ASP A CA 1
ATOM 2375 C C . ASP A 1 308 ? 10.581 -18.436 1.781 1.00 92.56 308 ASP A C 1
ATOM 2377 O O . ASP A 1 308 ? 10.302 -18.853 0.652 1.00 92.56 308 ASP A O 1
ATOM 2381 N N . GLU A 1 309 ? 10.433 -19.210 2.864 1.00 94.75 309 GLU A N 1
ATOM 2382 C CA . GLU A 1 309 ? 9.947 -20.587 2.771 1.00 94.75 309 GLU A CA 1
ATOM 2383 C C . GLU A 1 309 ? 8.506 -20.664 2.270 1.00 94.75 309 GLU A C 1
ATOM 2385 O O . GLU A 1 309 ? 8.150 -21.642 1.610 1.00 94.75 309 GLU A O 1
ATOM 2390 N N . GLU A 1 310 ? 7.684 -19.659 2.567 1.00 94.19 310 GLU A N 1
ATOM 2391 C CA . GLU A 1 310 ? 6.307 -19.599 2.079 1.00 94.19 310 GLU A CA 1
ATOM 2392 C C . GLU A 1 310 ? 6.285 -19.378 0.568 1.00 94.19 310 GLU A C 1
ATOM 2394 O O . GLU A 1 310 ? 5.657 -20.159 -0.149 1.00 94.19 310 GLU A O 1
ATOM 2399 N N . ARG A 1 311 ? 7.085 -18.440 0.049 1.00 92.81 311 ARG A N 1
ATOM 2400 C CA . ARG A 1 311 ? 7.222 -18.251 -1.398 1.00 92.81 311 ARG A CA 1
ATOM 2401 C C . ARG A 1 311 ? 7.727 -19.505 -2.104 1.00 92.81 311 ARG A C 1
ATOM 2403 O O . ARG A 1 311 ? 7.176 -19.894 -3.134 1.00 92.81 311 ARG A O 1
ATOM 2410 N N . VAL A 1 312 ? 8.732 -20.187 -1.548 1.00 93.94 312 VAL A N 1
ATOM 2411 C CA . VAL A 1 312 ? 9.226 -21.456 -2.114 1.00 93.94 312 VAL A CA 1
ATOM 2412 C C . VAL A 1 312 ? 8.115 -22.510 -2.153 1.00 93.94 312 VAL A C 1
ATOM 2414 O O . VAL A 1 312 ? 7.949 -23.188 -3.170 1.00 93.94 312 VAL A O 1
ATOM 2417 N N . LYS A 1 313 ? 7.335 -22.656 -1.074 1.00 94.88 313 LYS A N 1
ATOM 2418 C CA . LYS A 1 313 ? 6.207 -23.601 -1.030 1.00 94.88 313 LYS A CA 1
ATOM 2419 C C . LYS A 1 313 ? 5.153 -23.266 -2.078 1.00 94.88 313 LYS A C 1
ATOM 2421 O O . LYS A 1 313 ? 4.685 -24.183 -2.754 1.00 94.88 313 LYS A O 1
ATOM 2426 N N . ASP A 1 314 ? 4.808 -21.993 -2.233 1.00 92.69 314 ASP A N 1
ATOM 2427 C CA . ASP A 1 314 ? 3.795 -21.547 -3.187 1.00 92.69 314 ASP A CA 1
ATOM 2428 C C . ASP A 1 314 ? 4.208 -21.826 -4.633 1.00 92.69 314 ASP A C 1
ATOM 2430 O O . ASP A 1 314 ? 3.405 -22.341 -5.416 1.00 92.69 314 ASP A O 1
ATOM 2434 N N . ILE A 1 315 ? 5.472 -21.570 -4.985 1.00 92.94 315 ILE A N 1
ATOM 2435 C CA . ILE A 1 315 ? 5.994 -21.870 -6.325 1.00 92.94 315 ILE A CA 1
ATOM 2436 C C . ILE A 1 315 ? 5.970 -23.378 -6.577 1.00 92.94 315 ILE A C 1
ATOM 2438 O O . ILE A 1 315 ? 5.455 -23.827 -7.601 1.00 92.94 315 ILE A O 1
ATOM 2442 N N . LEU A 1 316 ? 6.469 -24.178 -5.628 1.00 93.69 316 LEU A N 1
ATOM 2443 C CA . LEU A 1 316 ? 6.464 -25.635 -5.761 1.00 93.69 316 LEU A CA 1
ATOM 2444 C C . LEU A 1 316 ? 5.040 -26.171 -5.912 1.00 93.69 316 LEU A C 1
ATOM 2446 O O . LEU A 1 316 ? 4.800 -27.021 -6.764 1.00 93.69 316 LEU A O 1
ATOM 2450 N N . LYS A 1 317 ? 4.083 -25.658 -5.138 1.00 94.25 317 LYS A N 1
ATOM 2451 C CA . LYS A 1 317 ? 2.678 -26.050 -5.254 1.00 94.25 317 LYS A CA 1
ATOM 2452 C C . LYS A 1 317 ? 2.136 -25.774 -6.659 1.00 94.25 317 LYS A C 1
ATOM 2454 O O . LYS A 1 317 ? 1.592 -26.691 -7.264 1.00 94.25 317 LYS A O 1
ATOM 2459 N N . LYS A 1 318 ? 2.372 -24.577 -7.212 1.00 90.38 318 LYS A N 1
ATOM 2460 C CA . LYS A 1 318 ? 1.972 -24.218 -8.587 1.00 90.38 318 LYS A CA 1
ATOM 2461 C C . LYS A 1 318 ? 2.602 -25.121 -9.656 1.00 90.38 318 LYS A C 1
ATOM 2463 O O . LYS A 1 318 ? 1.982 -25.351 -10.684 1.00 90.38 318 LYS A O 1
ATOM 2468 N N . MET A 1 319 ? 3.816 -25.633 -9.438 1.00 90.69 319 MET A N 1
ATOM 2469 C CA . MET A 1 319 ? 4.496 -26.522 -10.395 1.00 90.69 319 MET A CA 1
ATOM 2470 C C . MET A 1 319 ? 3.933 -27.954 -10.430 1.00 90.69 319 MET A C 1
ATOM 2472 O O . MET A 1 319 ? 4.166 -28.666 -11.408 1.00 90.69 319 MET A O 1
ATOM 2476 N N . TYR A 1 320 ? 3.257 -28.403 -9.366 1.00 88.00 320 TYR A N 1
ATOM 2477 C CA . TYR A 1 320 ? 2.767 -29.782 -9.222 1.00 88.00 320 TYR A CA 1
ATOM 2478 C C . TYR A 1 320 ? 1.235 -29.921 -9.290 1.00 88.00 320 TYR A C 1
ATOM 2480 O O . TYR A 1 320 ? 0.735 -31.046 -9.179 1.00 88.00 320 TYR A O 1
ATOM 2488 N N . GLU A 1 321 ? 0.506 -28.818 -9.466 1.00 77.19 321 GLU A N 1
ATOM 2489 C CA . GLU A 1 321 ? -0.939 -28.777 -9.757 1.00 77.19 321 GLU A CA 1
ATOM 2490 C 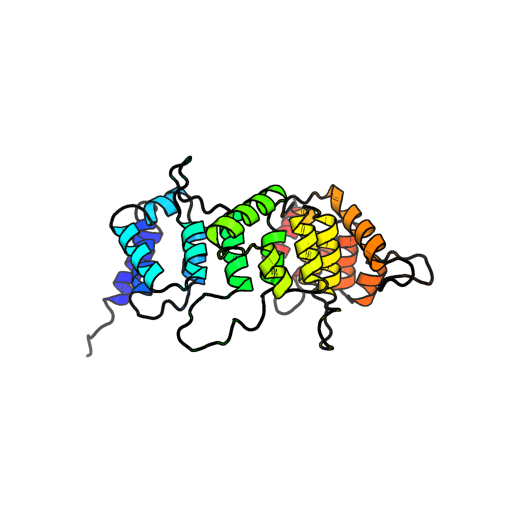C . GLU A 1 321 ? -1.214 -28.781 -11.269 1.00 77.19 321 GLU A C 1
ATOM 2492 O O . GLU A 1 321 ? -2.174 -29.478 -11.678 1.00 77.19 321 GLU A O 1
#

Sequence (321 aa):
MDNWASTSWESRDLQIAKDLMDPAKRTTALRDYLEMHTSEAWFEDEDLLWDTLQSLSPEERTAMISGPGGEAMLGRIREDLGANEIEMLDALTNIDEESGLAMAKKEEVAAAKMLMAMKGAGDWWLGGIDSWGTDESEVMSQLSDLSPEEVKKAMAYYNQNCSGPGETFQTHIHGELSGAPMEVIQSELAGDKVAADAWRLKYAAQEDFWDLGGTDEKLIEDVFKSYQDGKGGRKPAQFAEVGQRFETMFGGEGGRYNDESGGRSAMEVFLDDELSGLDRQFLGQMATKGEADPELEIMYAMRGAGTDEERVKDILKKMYE

Radius of gyration: 23.76 Å; chains: 1; bounding box: 51×55×82 Å